Protein AF-A0AAP0G3F0-F1 (afdb_monomer_lite)

InterPro domains:
  IPR001005 SANT/Myb domain [PS50090] (189-257)
  IPR001005 SANT/Myb domain [PS50090] (259-312)
  IPR001005 SANT/Myb domain [SM00717] (70-141)
  IPR001005 SANT/Myb domain [SM00717] (143-190)
  IPR001005 SANT/Myb domain [SM00717] (263-314)
  IPR009057 Homedomain-like superfamily [SSF46689] (145-204)
  IPR009057 Homedomain-like superfamily [SSF46689] (237-319)

Radius of gyration: 31.08 Å; chains: 1; bounding box: 84×82×72 Å

Foldseek 3Di:
DDDDDDDDDDDDDDDDDDDDDDDDDDDPPDDDDDPDDPDDDDDDDDDDDDDDPDDPDDDDDDPLCVLADPPDDDDVVNVVLLVVQQVVLCVVLVVPPCSLVCLLVVVVPPSNVCSLVSSCVSPSNHDSVVSSVVSCCVPQADPPPDQDPVNLVVLVVCCVVPPLPLVVVCVVVVHDSVVSVVSPVVSLVVQADDDDDDLVLLVLLLQLQLVQLVVVLPDDPPDPPPDDPRPGPLCVSCVVSSHDHSVCSVCCCVVQVVDPCVVVVQDDPLVLLQLLVLCVVQVDQAPVRDPQCVSDPPHGSVVSVVVLVSQLVSDPPSVPDGPVRSSVVSCSSSPNVCNVSVVVVVVPPPDD

pLDDT: mean 71.94, std 21.46, range [23.55, 93.06]

Structure (mmCIF, N/CA/C/O backbone):
data_AF-A0AAP0G3F0-F1
#
_entry.id   AF-A0AAP0G3F0-F1
#
loop_
_atom_site.group_PDB
_atom_site.id
_atom_site.type_symbol
_atom_site.label_atom_id
_atom_site.label_alt_id
_atom_site.label_comp_id
_atom_site.label_asym_id
_atom_site.label_entity_id
_atom_site.label_seq_id
_atom_site.pdbx_PDB_ins_code
_atom_site.Cartn_x
_atom_site.Cartn_y
_atom_site.Cartn_z
_atom_site.occupancy
_atom_site.B_iso_or_equiv
_atom_site.auth_seq_id
_atom_site.auth_comp_id
_atom_site.auth_asym_id
_atom_site.auth_atom_id
_atom_site.pdbx_PDB_model_num
ATOM 1 N N . MET A 1 1 ? 48.620 54.144 -14.834 1.00 34.47 1 MET A N 1
ATOM 2 C CA . MET A 1 1 ? 47.847 54.933 -15.828 1.00 34.47 1 MET A CA 1
ATOM 3 C C . MET A 1 1 ? 47.428 53.960 -16.928 1.00 34.47 1 MET A C 1
ATOM 5 O O . MET A 1 1 ? 48.317 53.348 -17.479 1.00 34.47 1 MET A O 1
ATOM 9 N N . LYS A 1 2 ? 46.172 53.667 -17.269 1.00 33.38 2 LYS A N 1
ATOM 10 C CA . LYS A 1 2 ? 44.875 54.333 -17.107 1.00 33.38 2 LYS A CA 1
ATOM 11 C C . LYS A 1 2 ? 43.788 53.257 -16.940 1.00 33.38 2 LYS A C 1
ATOM 13 O O . LYS A 1 2 ? 43.841 52.214 -17.581 1.00 33.38 2 LYS A O 1
ATOM 18 N N . THR A 1 3 ? 42.818 53.550 -16.087 1.00 33.84 3 THR A N 1
ATOM 19 C CA . THR A 1 3 ? 41.522 52.878 -15.963 1.00 33.84 3 THR A CA 1
ATOM 20 C C . THR A 1 3 ? 40.660 53.167 -17.195 1.00 33.84 3 THR A C 1
ATOM 22 O O . THR A 1 3 ? 40.724 54.273 -17.732 1.00 33.84 3 THR A O 1
ATOM 25 N N . PHE A 1 4 ? 39.814 52.223 -17.620 1.00 31.30 4 PHE A N 1
ATOM 26 C CA . PHE A 1 4 ? 38.721 52.528 -18.548 1.00 31.30 4 PHE A CA 1
ATOM 27 C C . PHE A 1 4 ? 37.380 51.957 -18.079 1.00 31.30 4 PHE A C 1
ATOM 29 O O . PHE A 1 4 ? 37.102 50.764 -18.128 1.00 31.30 4 PHE A O 1
ATOM 36 N N . ASN A 1 5 ? 36.572 52.912 -17.621 1.00 30.16 5 ASN A N 1
ATOM 37 C CA . ASN A 1 5 ? 35.127 52.914 -17.441 1.00 30.16 5 ASN A CA 1
ATOM 38 C C . ASN A 1 5 ? 34.366 52.293 -18.624 1.00 30.16 5 ASN A C 1
ATOM 40 O O . ASN A 1 5 ? 34.570 52.703 -19.767 1.00 30.16 5 ASN A O 1
ATOM 44 N N . THR A 1 6 ? 33.366 51.456 -18.340 1.00 35.41 6 THR A N 1
ATOM 45 C CA . THR A 1 6 ? 32.269 51.164 -19.274 1.00 35.41 6 THR A CA 1
ATOM 46 C C . THR A 1 6 ? 30.993 51.886 -18.839 1.00 35.41 6 THR A C 1
ATOM 48 O O . THR A 1 6 ? 30.476 51.735 -17.734 1.00 35.41 6 THR A O 1
ATOM 51 N N . ARG A 1 7 ? 30.529 52.750 -19.745 1.00 32.62 7 ARG A N 1
ATOM 52 C CA . ARG A 1 7 ? 29.361 53.630 -19.650 1.00 32.62 7 ARG A CA 1
ATOM 53 C C . ARG A 1 7 ? 28.042 52.854 -19.723 1.00 32.62 7 ARG A C 1
ATOM 55 O O . ARG A 1 7 ? 27.824 52.072 -20.641 1.00 32.62 7 ARG A O 1
ATOM 62 N N . LYS A 1 8 ? 27.103 53.243 -18.855 1.00 32.62 8 LYS A N 1
ATOM 63 C CA . LYS A 1 8 ? 25.651 53.212 -19.103 1.00 32.62 8 LYS A CA 1
ATOM 64 C C . LYS A 1 8 ? 25.309 53.996 -20.378 1.00 32.62 8 LYS A C 1
ATOM 66 O O . LYS A 1 8 ? 25.734 55.144 -20.515 1.00 32.62 8 LYS A O 1
ATOM 71 N N . ARG A 1 9 ? 24.419 53.457 -21.216 1.00 27.92 9 ARG A N 1
ATOM 72 C CA . ARG A 1 9 ? 23.514 54.273 -22.037 1.00 27.92 9 ARG A CA 1
ATOM 73 C C . ARG A 1 9 ? 22.184 53.554 -22.262 1.00 27.92 9 ARG A C 1
ATOM 75 O O . ARG A 1 9 ? 22.125 52.453 -22.789 1.00 27.92 9 ARG A O 1
ATOM 82 N N . SER A 1 10 ? 21.139 54.217 -21.796 1.00 26.91 10 SER A N 1
ATOM 83 C CA . SER A 1 10 ? 19.719 53.980 -22.013 1.00 26.91 10 SER A CA 1
ATOM 84 C C . SER A 1 10 ? 19.243 54.742 -23.256 1.00 26.91 10 SER A C 1
ATOM 86 O O . SER A 1 10 ? 19.768 55.824 -23.512 1.00 26.91 10 SER A O 1
ATOM 88 N N . ARG A 1 11 ? 18.216 54.235 -23.962 1.00 26.11 11 ARG A N 1
ATOM 89 C CA . ARG A 1 11 ? 16.982 54.965 -24.363 1.00 26.11 11 ARG A CA 1
ATOM 90 C C . ARG A 1 11 ? 16.053 54.063 -25.200 1.00 26.11 11 ARG A C 1
ATOM 92 O O . ARG A 1 11 ? 16.509 53.435 -26.140 1.00 26.11 11 ARG A O 1
ATOM 99 N N . SER A 1 12 ? 14.832 53.826 -24.701 1.00 25.95 12 SER A N 1
ATOM 100 C CA . SER A 1 12 ? 13.514 54.311 -25.201 1.00 25.95 12 SER A CA 1
ATOM 101 C C . SER A 1 12 ? 12.921 53.440 -26.313 1.00 25.95 12 SER A C 1
ATOM 103 O O . SER A 1 12 ? 13.494 53.357 -27.385 1.00 25.95 12 SER A O 1
ATOM 105 N N . LYS A 1 13 ? 11.884 52.640 -26.026 1.00 30.27 13 LYS A N 1
ATOM 106 C CA . LYS A 1 13 ? 10.443 52.990 -25.942 1.00 30.27 13 LYS A CA 1
ATOM 107 C C . LYS A 1 13 ? 9.878 53.425 -27.294 1.00 30.27 13 LYS A C 1
ATOM 109 O O . LYS A 1 13 ? 10.067 54.574 -27.667 1.00 30.27 13 LYS A O 1
ATOM 114 N N . GLU A 1 14 ? 9.039 52.570 -27.875 1.00 25.25 14 GLU A N 1
ATOM 115 C CA . GLU A 1 14 ? 7.811 53.052 -28.496 1.00 25.25 14 GLU A CA 1
ATOM 116 C C . GLU A 1 14 ? 6.640 52.086 -28.288 1.00 25.25 14 GLU A C 1
ATOM 118 O O . GLU A 1 14 ? 6.714 50.879 -28.503 1.00 25.25 14 GLU A O 1
ATOM 123 N N . SER A 1 15 ? 5.591 52.681 -27.742 1.00 26.95 15 SER A N 1
ATOM 124 C CA . SER A 1 15 ? 4.300 52.155 -27.332 1.00 26.95 15 SER A CA 1
ATOM 125 C C . SER A 1 15 ? 3.397 51.921 -28.542 1.00 26.95 15 SER A C 1
ATOM 127 O O . SER A 1 15 ? 3.409 52.739 -29.454 1.00 26.95 15 SER A O 1
ATOM 129 N N . LYS A 1 16 ? 2.484 50.947 -28.470 1.00 27.80 16 LYS A N 1
ATOM 130 C CA . LYS A 1 16 ? 1.097 51.124 -28.935 1.00 27.80 16 LYS A CA 1
ATOM 131 C C . LYS A 1 16 ? 0.164 50.256 -28.090 1.00 27.80 16 LYS A C 1
ATOM 133 O O . LYS A 1 16 ? 0.401 49.072 -27.882 1.00 27.80 16 LYS A O 1
ATOM 138 N N . ASN A 1 17 ? -0.831 50.932 -27.535 1.00 24.47 17 ASN A N 1
ATOM 139 C CA . ASN A 1 17 ? -1.819 50.485 -26.564 1.00 24.47 17 ASN A CA 1
ATOM 140 C C . ASN A 1 17 ? -3.162 50.289 -27.293 1.00 24.47 17 ASN A C 1
ATOM 142 O O . ASN A 1 17 ? -3.433 51.057 -28.214 1.00 24.47 17 ASN A O 1
ATOM 146 N N . CYS A 1 18 ? -3.970 49.304 -26.889 1.00 23.55 18 CYS A N 1
ATOM 147 C CA . CYS A 1 18 ? -5.353 49.503 -26.417 1.00 23.55 18 CYS A CA 1
ATOM 148 C C . CYS A 1 18 ? -6.134 48.178 -26.311 1.00 23.55 18 CYS A C 1
ATOM 150 O O . CYS A 1 18 ? -6.425 47.514 -27.299 1.00 23.55 18 CYS A O 1
ATOM 152 N N . GLU A 1 19 ? -6.435 47.841 -25.056 1.00 24.20 19 GLU A N 1
ATOM 153 C CA . GLU A 1 19 ? -7.740 47.461 -24.490 1.00 24.20 19 GLU A CA 1
ATOM 154 C C . GLU A 1 19 ? -8.706 46.543 -25.261 1.00 24.20 19 GLU A C 1
ATOM 156 O O . GLU A 1 19 ? -9.330 46.940 -26.236 1.00 24.20 19 GLU A O 1
ATOM 161 N N . PHE A 1 20 ? -9.010 45.395 -24.641 1.00 24.28 20 PHE A N 1
ATOM 162 C CA . PHE A 1 20 ? -10.389 44.912 -24.500 1.00 24.28 20 PHE A CA 1
ATOM 163 C C . PHE A 1 20 ? -10.578 44.243 -23.125 1.00 24.28 20 PHE A C 1
ATOM 165 O O . PHE A 1 20 ? -9.927 43.253 -22.792 1.00 24.28 20 PHE A O 1
ATOM 172 N N . MET A 1 21 ? -11.485 44.800 -22.320 1.00 30.23 21 MET A N 1
ATOM 173 C CA . MET A 1 21 ? -12.034 44.189 -21.103 1.00 30.23 21 MET A CA 1
ATOM 174 C C . MET A 1 21 ? -12.933 42.994 -21.459 1.00 30.23 21 MET A C 1
ATOM 176 O O . MET A 1 21 ? -13.741 43.115 -22.380 1.00 30.23 21 MET A O 1
ATOM 180 N N . LYS A 1 22 ? -12.869 41.900 -20.679 1.00 26.52 22 LYS A N 1
ATOM 181 C CA . LYS A 1 22 ? -14.048 41.161 -20.163 1.00 26.52 22 LYS A CA 1
ATOM 182 C C . LYS A 1 22 ? -13.665 39.971 -19.266 1.00 26.52 22 LYS A C 1
ATOM 184 O O . LYS A 1 22 ? -13.025 39.014 -19.690 1.00 26.52 22 LYS A O 1
ATOM 189 N N . ASP A 1 23 ? -14.103 40.081 -18.015 1.00 29.75 23 ASP A N 1
ATOM 190 C CA . ASP A 1 23 ? -14.578 39.045 -17.091 1.00 29.75 23 ASP A CA 1
ATOM 191 C C . ASP A 1 23 ? -14.154 37.579 -17.292 1.00 29.75 23 ASP A C 1
ATOM 193 O O . ASP A 1 23 ? -14.672 36.863 -18.149 1.00 29.75 23 ASP A O 1
ATOM 197 N N . LYS A 1 24 ? -13.385 37.045 -16.332 1.00 32.28 24 LYS A N 1
ATOM 198 C CA . LYS A 1 24 ? -13.442 35.613 -15.989 1.00 32.28 24 LYS A CA 1
ATOM 199 C C . LYS A 1 24 ? -13.733 35.414 -14.505 1.00 32.28 24 LYS A C 1
ATOM 201 O O . LYS A 1 24 ? -12.851 35.410 -13.650 1.00 32.28 24 LYS A O 1
ATOM 206 N N . LYS A 1 25 ? -15.025 35.201 -14.237 1.00 32.00 25 LYS A N 1
ATOM 207 C CA . LYS A 1 25 ? -15.588 34.653 -12.999 1.00 32.00 25 LYS A CA 1
ATOM 208 C C . LYS A 1 25 ? -14.789 33.437 -12.517 1.00 32.00 25 LYS A C 1
ATOM 210 O O . LYS A 1 25 ? -14.607 32.450 -13.229 1.00 32.00 25 LYS A O 1
ATOM 215 N N . LYS A 1 26 ? -14.401 33.486 -11.246 1.00 32.41 26 LYS A N 1
ATOM 216 C CA . LYS A 1 26 ? -13.846 32.378 -10.463 1.00 32.41 26 LYS A CA 1
ATOM 217 C C . LYS A 1 26 ? -14.922 31.291 -10.304 1.00 32.41 26 LYS A C 1
ATOM 219 O O . LYS A 1 26 ? -15.767 31.382 -9.417 1.00 32.41 26 LYS A O 1
ATOM 224 N N . CYS A 1 27 ? -14.926 30.271 -11.164 1.00 27.45 27 CYS A N 1
ATOM 225 C CA . CYS A 1 27 ? -15.824 29.123 -11.009 1.00 27.45 27 CYS A CA 1
ATOM 226 C C . CYS A 1 27 ? -15.412 28.288 -9.788 1.00 27.45 27 CYS A C 1
ATOM 228 O O . CYS A 1 27 ? -14.495 27.469 -9.847 1.00 27.45 27 CYS A O 1
ATOM 230 N N . ARG A 1 28 ? -16.115 28.479 -8.668 1.00 31.64 28 ARG A N 1
ATOM 231 C CA . ARG A 1 28 ? -16.187 27.482 -7.596 1.00 31.64 28 ARG A CA 1
ATOM 232 C C . ARG A 1 28 ? -16.900 26.255 -8.170 1.00 31.64 28 ARG A C 1
ATOM 234 O O . ARG A 1 28 ? -18.101 26.315 -8.407 1.00 31.64 28 ARG A O 1
ATOM 241 N N . ARG A 1 29 ? -16.182 25.151 -8.401 1.00 33.25 29 ARG A N 1
ATOM 242 C CA . ARG A 1 29 ? -16.804 23.850 -8.696 1.00 33.25 29 ARG A CA 1
ATOM 243 C C . ARG A 1 29 ? -17.585 23.411 -7.455 1.00 33.25 29 ARG A C 1
ATOM 245 O O . ARG A 1 29 ? -17.006 22.893 -6.506 1.00 33.25 29 ARG A O 1
ATOM 252 N N . LYS A 1 30 ? -18.885 23.699 -7.436 1.00 32.28 30 LYS A N 1
ATOM 253 C CA . LYS A 1 30 ? -19.835 23.183 -6.453 1.00 32.28 30 LYS A CA 1
ATOM 254 C C . LYS A 1 30 ? -20.316 21.843 -7.007 1.00 32.28 30 LYS A C 1
ATOM 256 O O . LYS A 1 30 ? -20.959 21.818 -8.048 1.00 32.28 30 LYS A O 1
ATOM 261 N N . VAL A 1 31 ? -19.923 20.743 -6.374 1.00 34.16 31 VAL A N 1
ATOM 262 C CA . VAL A 1 31 ? -20.421 19.408 -6.727 1.00 34.16 31 VAL A CA 1
ATOM 263 C C . VAL A 1 31 ? -21.859 19.328 -6.215 1.00 34.16 31 VAL A C 1
ATOM 265 O O . VAL A 1 31 ? -22.079 19.441 -5.010 1.00 34.16 31 VAL A O 1
ATOM 268 N N . SER A 1 32 ? -22.836 19.212 -7.114 1.00 30.89 32 SER A N 1
ATOM 269 C CA . SER A 1 32 ? -24.210 18.850 -6.766 1.00 30.89 32 SER A CA 1
ATOM 270 C C . SER A 1 32 ? -24.324 17.330 -6.809 1.00 30.89 32 SER A C 1
ATOM 272 O O . SER A 1 32 ? -24.042 16.725 -7.840 1.00 30.89 32 SER A O 1
ATOM 274 N N . PHE A 1 33 ? -24.723 16.717 -5.699 1.00 32.59 33 PHE A N 1
ATOM 275 C CA . PHE A 1 33 ? -25.128 15.316 -5.684 1.00 32.59 33 PHE A CA 1
ATOM 276 C C . PHE A 1 33 ? -26.575 15.230 -6.178 1.00 32.59 33 PHE A C 1
ATOM 278 O O . PHE A 1 33 ? -27.460 15.850 -5.583 1.00 32.59 33 PHE A O 1
ATOM 285 N N . SER A 1 34 ? -26.804 14.499 -7.268 1.00 36.34 34 SER A N 1
ATOM 286 C CA . SER A 1 34 ? -28.147 14.083 -7.681 1.00 36.34 34 SER A CA 1
ATOM 287 C C . SER A 1 34 ? -28.740 13.145 -6.622 1.00 36.34 34 SER A C 1
ATOM 289 O O . SER A 1 34 ? -28.020 12.352 -6.018 1.00 36.34 34 SER A O 1
ATOM 291 N N . LYS A 1 35 ? -30.045 13.277 -6.361 1.00 39.69 35 LYS A N 1
ATOM 292 C CA . LYS A 1 35 ? -30.794 12.546 -5.320 1.00 39.69 35 LYS A CA 1
ATOM 293 C C . LYS A 1 35 ? -31.220 11.125 -5.718 1.00 39.69 35 LYS A C 1
ATOM 295 O O . LYS A 1 35 ? -31.918 10.482 -4.943 1.00 39.69 35 LYS A O 1
ATOM 300 N N . GLU A 1 36 ? -30.791 10.629 -6.871 1.00 34.69 36 GLU A N 1
ATOM 301 C CA . GLU A 1 36 ? -31.106 9.279 -7.339 1.00 34.69 36 GLU A CA 1
ATOM 302 C C . GLU A 1 36 ? -29.860 8.401 -7.238 1.00 34.69 36 GLU A C 1
ATOM 304 O O . GLU A 1 36 ? -28.850 8.626 -7.904 1.00 34.69 36 GLU A O 1
ATOM 309 N N . VAL A 1 37 ? -29.924 7.441 -6.317 1.00 37.56 37 VAL A N 1
ATOM 310 C CA . VAL A 1 37 ? -28.947 6.367 -6.171 1.00 37.56 37 VAL A CA 1
ATOM 311 C C . VAL A 1 37 ? -29.420 5.237 -7.074 1.00 37.56 37 VAL A C 1
ATOM 313 O O . VAL A 1 37 ? -30.380 4.551 -6.742 1.00 37.56 37 VAL A O 1
ATOM 316 N N . GLU A 1 38 ? -28.759 5.046 -8.213 1.00 31.83 38 GLU A N 1
ATOM 317 C CA . GLU A 1 38 ? -28.829 3.767 -8.916 1.00 31.83 38 GLU A CA 1
ATOM 318 C C . GLU A 1 38 ? -28.130 2.718 -8.041 1.00 31.83 38 GLU A C 1
ATOM 320 O O . GLU A 1 38 ? -26.918 2.765 -7.802 1.00 31.83 38 GLU A O 1
ATOM 325 N N . GLU A 1 39 ? -28.927 1.811 -7.479 1.00 28.73 39 GLU A N 1
ATOM 326 C CA . GLU A 1 39 ? -28.454 0.662 -6.719 1.00 28.73 39 GLU A CA 1
ATOM 327 C C . GLU A 1 39 ? -27.783 -0.333 -7.670 1.00 28.73 39 GLU A C 1
ATOM 329 O O . GLU A 1 39 ? -28.441 -1.077 -8.393 1.00 28.73 39 GLU A O 1
ATOM 334 N N . PHE A 1 40 ? -26.452 -0.368 -7.660 1.00 25.83 40 PHE A N 1
ATOM 335 C CA . PHE A 1 40 ? -25.707 -1.465 -8.270 1.00 25.83 40 PHE A CA 1
ATOM 336 C C . PHE A 1 40 ? -25.720 -2.672 -7.316 1.00 25.83 40 PHE A C 1
ATOM 338 O O . PHE A 1 40 ? -25.226 -2.547 -6.188 1.00 25.83 40 PHE A O 1
ATOM 345 N N . PRO A 1 41 ? -26.245 -3.844 -7.723 1.00 28.22 41 PRO A N 1
ATOM 346 C CA . PRO A 1 41 ? -26.208 -5.038 -6.889 1.00 28.22 41 PRO A CA 1
ATOM 347 C C . PRO A 1 41 ? -24.758 -5.506 -6.710 1.00 28.22 41 PRO A C 1
ATOM 349 O O . PRO A 1 41 ? -24.045 -5.789 -7.673 1.00 28.22 41 PRO A O 1
ATOM 352 N N . LEU A 1 42 ? -24.309 -5.573 -5.454 1.00 30.64 42 LEU A N 1
ATOM 353 C CA . LEU A 1 42 ? -22.999 -6.104 -5.085 1.00 30.64 42 LEU A CA 1
ATOM 354 C C . LEU A 1 42 ? -23.012 -7.628 -5.234 1.00 30.64 42 LEU A C 1
ATOM 356 O O . LEU A 1 42 ? -23.636 -8.338 -4.448 1.00 30.64 42 LEU A O 1
ATOM 360 N N . THR A 1 43 ? -22.283 -8.125 -6.230 1.00 28.47 43 THR A N 1
ATOM 361 C CA . THR A 1 43 ? -21.899 -9.533 -6.345 1.00 28.47 43 THR A CA 1
ATOM 362 C C . THR A 1 43 ? -21.189 -9.989 -5.070 1.00 28.47 43 THR A C 1
ATOM 364 O O . THR A 1 43 ? -20.260 -9.333 -4.593 1.00 28.47 43 THR A O 1
ATOM 367 N N . GLN A 1 44 ? -21.648 -11.116 -4.525 1.00 33.97 44 GLN A N 1
ATOM 368 C CA . GLN A 1 44 ? -21.169 -11.764 -3.306 1.00 33.97 44 GLN A CA 1
ATOM 369 C C . GLN A 1 44 ? -19.638 -11.952 -3.317 1.00 33.97 44 GLN A C 1
ATOM 371 O O . GLN A 1 44 ? -19.124 -12.881 -3.929 1.00 33.97 44 GLN A O 1
ATOM 376 N N . SER A 1 45 ? -18.897 -11.104 -2.596 1.00 27.59 45 SER A N 1
ATOM 377 C CA . SER A 1 45 ? -17.508 -11.389 -2.215 1.00 27.59 45 SER A CA 1
ATOM 378 C C . SER A 1 45 ? -17.468 -11.740 -0.731 1.00 27.59 45 SER A C 1
ATOM 380 O O . SER A 1 45 ? -17.615 -10.879 0.142 1.00 27.59 45 SER A O 1
ATOM 382 N N . SER A 1 46 ? -17.295 -13.025 -0.447 1.00 30.42 46 SER A N 1
ATOM 383 C CA . SER A 1 46 ? -17.206 -13.602 0.890 1.00 30.42 46 SER A CA 1
ATOM 384 C C . SER A 1 46 ? -15.983 -13.082 1.657 1.00 30.42 46 SER A C 1
ATOM 386 O O . SER A 1 46 ? -14.890 -13.639 1.563 1.00 30.42 46 SER A O 1
ATOM 388 N N . HIS A 1 47 ? -16.169 -12.038 2.463 1.00 29.59 47 HIS A N 1
ATOM 389 C CA . HIS A 1 47 ? -15.200 -11.611 3.471 1.00 29.59 47 HIS A CA 1
ATOM 390 C C . HIS A 1 47 ? -15.453 -12.369 4.780 1.00 29.59 47 HIS A C 1
ATOM 392 O O . HIS A 1 47 ? -16.334 -12.014 5.560 1.00 29.59 47 HIS A O 1
ATOM 398 N N . LYS A 1 48 ? -14.673 -13.426 5.032 1.00 33.09 48 LYS A N 1
ATOM 399 C CA . LYS A 1 48 ? -14.591 -14.076 6.348 1.00 33.09 48 LYS A CA 1
ATOM 400 C C . LYS A 1 48 ? -13.428 -13.473 7.136 1.00 33.09 48 LYS A C 1
ATOM 402 O O . LYS A 1 48 ? -12.297 -13.914 6.969 1.00 33.09 48 LYS A O 1
ATOM 407 N N . ASP A 1 49 ? -13.720 -12.527 8.029 1.00 29.84 49 ASP A N 1
ATOM 408 C CA . ASP A 1 49 ? -12.768 -12.061 9.043 1.00 29.84 49 ASP A CA 1
ATOM 409 C C . ASP A 1 49 ? -13.135 -12.563 10.451 1.00 29.84 49 ASP A C 1
ATOM 411 O O . ASP A 1 49 ? -14.145 -12.206 11.051 1.00 29.84 49 ASP A O 1
ATOM 415 N N . PHE A 1 50 ? -12.253 -13.431 10.943 1.00 26.42 50 PHE A N 1
ATOM 416 C CA . PHE A 1 50 ? -11.756 -13.605 12.311 1.00 26.42 50 PHE A CA 1
ATOM 417 C C . PHE A 1 50 ? -12.636 -13.186 13.514 1.00 26.42 50 PHE A C 1
ATOM 419 O O . PHE A 1 50 ? -12.445 -12.146 14.145 1.00 26.42 50 PHE A O 1
ATOM 426 N N . SER A 1 51 ? -13.426 -14.141 14.010 1.00 31.47 51 SER A N 1
ATOM 427 C CA . SER A 1 51 ? -13.472 -14.413 15.452 1.00 31.47 51 SER A CA 1
ATOM 428 C C . SER A 1 51 ? -13.541 -15.923 15.684 1.00 31.47 51 SER A C 1
ATOM 430 O O . SER A 1 51 ? -14.607 -16.519 15.561 1.00 31.47 51 SER A O 1
ATOM 432 N N . SER A 1 52 ? -12.417 -16.557 16.017 1.00 29.64 52 SER A N 1
ATOM 433 C CA . SER A 1 52 ? -12.427 -17.926 16.541 1.00 29.64 52 SER A CA 1
ATOM 434 C C . SER A 1 52 ? -11.950 -17.917 17.986 1.00 29.64 52 SER A C 1
ATOM 436 O O . SER A 1 52 ? -10.775 -18.084 18.302 1.00 29.64 52 SER A O 1
ATOM 438 N N . VAL A 1 53 ? -12.920 -17.702 18.873 1.00 32.31 53 VAL A N 1
ATOM 439 C CA . VAL A 1 53 ? -13.052 -18.574 20.038 1.00 32.31 53 VAL A CA 1
ATOM 440 C C . VAL A 1 53 ? -13.451 -19.938 19.478 1.00 32.31 53 VAL A C 1
ATOM 442 O O . VAL A 1 53 ? -14.425 -20.035 18.734 1.00 32.31 53 VAL A O 1
ATOM 445 N N . LYS A 1 54 ? -12.665 -20.965 19.806 1.00 32.66 54 LYS A N 1
ATOM 446 C CA . LYS A 1 54 ? -12.859 -22.351 19.374 1.00 32.66 54 LYS A CA 1
ATOM 447 C C . LYS A 1 54 ? -14.310 -22.801 19.606 1.00 32.66 54 LYS A C 1
ATOM 449 O O . LYS A 1 54 ? -14.745 -22.960 20.743 1.00 32.66 54 LYS A O 1
ATOM 454 N N . SER A 1 55 ? -15.044 -23.044 18.526 1.00 28.12 55 SER A N 1
ATOM 455 C CA . SER A 1 55 ? -16.222 -23.912 18.521 1.00 28.12 55 SER A CA 1
ATOM 456 C C . SER A 1 55 ? -16.341 -24.563 17.152 1.00 28.12 55 SER A C 1
ATOM 458 O O . SER A 1 55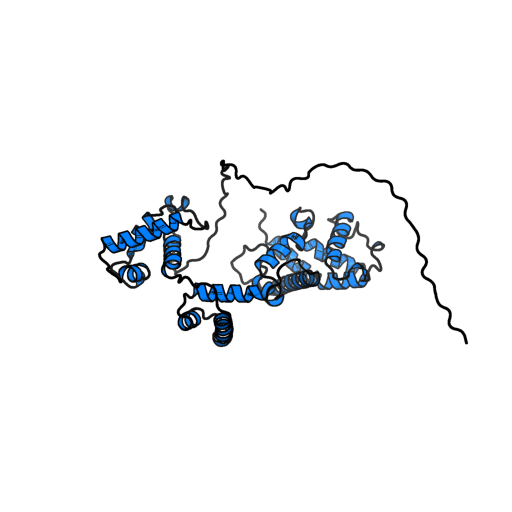 ? -16.448 -23.887 16.133 1.00 28.12 55 SER A O 1
ATOM 460 N N . ALA A 1 56 ? -16.246 -25.888 17.152 1.00 31.19 56 ALA A N 1
ATOM 461 C CA . ALA A 1 56 ? -16.114 -26.747 15.984 1.00 31.19 56 ALA A CA 1
ATOM 462 C C . ALA A 1 56 ? -17.471 -27.084 15.342 1.00 31.19 56 ALA A C 1
ATOM 464 O O . ALA A 1 56 ? -17.773 -28.254 15.158 1.00 31.19 56 ALA A O 1
ATOM 465 N N . HIS A 1 57 ? -18.306 -26.083 15.048 1.00 28.20 57 HIS A N 1
ATOM 466 C CA . HIS A 1 57 ? -19.554 -26.269 14.296 1.00 28.20 57 HIS A CA 1
ATOM 467 C C . HIS A 1 57 ? -19.755 -25.089 13.327 1.00 28.20 57 HIS A C 1
ATOM 469 O O . HIS A 1 57 ? -19.692 -23.937 13.772 1.00 28.20 57 HIS A O 1
ATOM 475 N N . PRO A 1 58 ? -19.989 -25.327 12.020 1.00 32.38 58 PRO A N 1
ATOM 476 C CA . PRO A 1 58 ? -20.346 -24.270 11.077 1.00 32.38 58 PRO A CA 1
ATOM 477 C C . PRO A 1 58 ? -21.666 -23.629 11.521 1.00 32.38 58 PRO A C 1
ATOM 479 O O . PRO A 1 58 ? -22.688 -24.309 11.600 1.00 32.38 58 PRO A O 1
ATOM 482 N N . ARG A 1 59 ? -21.659 -22.332 11.851 1.00 38.16 59 ARG A N 1
ATOM 483 C CA . ARG A 1 59 ? -22.904 -21.601 12.117 1.00 38.16 59 ARG A CA 1
ATOM 484 C C . ARG A 1 59 ? -23.662 -21.461 10.802 1.00 38.16 59 ARG A C 1
ATOM 486 O O . ARG A 1 59 ? -23.143 -20.874 9.858 1.00 38.16 59 ARG A O 1
ATOM 493 N N . GLN A 1 60 ? -24.862 -22.024 10.754 1.00 36.72 60 GLN A N 1
ATOM 494 C CA . GLN A 1 60 ? -25.833 -21.758 9.701 1.00 36.72 60 GLN A CA 1
ATOM 495 C C . GLN A 1 60 ? -26.199 -20.269 9.778 1.00 36.72 60 GLN A C 1
ATOM 497 O O . GLN A 1 60 ? -26.639 -19.803 10.829 1.00 36.72 60 GLN A O 1
ATOM 502 N N . HIS A 1 61 ? -25.944 -19.521 8.704 1.00 38.66 61 HIS A N 1
ATOM 503 C CA . HIS A 1 61 ? -26.404 -18.141 8.568 1.00 38.66 61 HIS A CA 1
ATOM 504 C C . HIS A 1 61 ? -27.934 -18.147 8.500 1.00 38.66 61 HIS A C 1
ATOM 506 O O . HIS A 1 61 ? -28.512 -18.876 7.694 1.00 38.66 61 HIS A O 1
ATOM 512 N N . THR A 1 62 ? -28.595 -17.380 9.365 1.00 41.19 62 THR A N 1
ATOM 513 C CA . THR A 1 62 ? -30.045 -17.185 9.278 1.00 41.19 62 THR A CA 1
ATOM 514 C C . THR A 1 62 ? -30.361 -16.133 8.203 1.00 41.19 62 THR A C 1
ATOM 516 O O . THR A 1 62 ? -29.569 -15.208 8.011 1.00 41.19 62 THR A O 1
ATOM 519 N N . PRO A 1 63 ? -31.524 -16.206 7.524 1.00 50.09 63 PRO A N 1
ATOM 520 C CA . PRO A 1 63 ? -31.920 -15.254 6.471 1.00 50.09 63 PRO A CA 1
ATOM 521 C C . PRO A 1 63 ? -31.964 -13.780 6.920 1.00 50.09 63 PRO A C 1
ATOM 523 O O . PRO A 1 63 ? -31.942 -12.864 6.103 1.00 50.09 63 PRO A O 1
ATOM 526 N N . GLU A 1 64 ? -32.032 -13.528 8.228 1.00 50.25 64 GLU A N 1
ATOM 527 C CA . GLU A 1 64 ? -32.040 -12.181 8.808 1.00 50.25 64 GLU A CA 1
ATOM 528 C C . GLU A 1 64 ? -30.658 -11.507 8.778 1.00 50.25 64 GLU A C 1
ATOM 530 O O . GLU A 1 64 ? -30.573 -10.278 8.740 1.00 50.25 64 GLU A O 1
ATOM 535 N N . GLU A 1 65 ? -29.567 -12.283 8.741 1.00 51.84 65 GLU A N 1
ATOM 536 C CA . GLU A 1 65 ? -28.203 -11.741 8.726 1.00 51.84 65 GLU A CA 1
ATOM 537 C C . GLU A 1 65 ? -27.814 -11.126 7.370 1.00 51.84 65 GLU A C 1
ATOM 539 O O . GLU A 1 65 ? -26.920 -10.279 7.315 1.00 51.84 65 GLU A O 1
ATOM 544 N N . GLU A 1 66 ? -28.521 -11.475 6.289 1.00 53.88 66 GLU A N 1
ATOM 545 C CA . GLU A 1 66 ? -28.279 -10.958 4.933 1.00 53.88 66 GLU A CA 1
ATOM 546 C C . GLU A 1 66 ? -28.693 -9.485 4.760 1.00 53.88 66 GLU A C 1
ATOM 548 O O . GLU A 1 66 ? -28.191 -8.801 3.870 1.00 53.88 66 GLU A O 1
ATOM 553 N N . LYS A 1 67 ? -29.544 -8.948 5.648 1.00 64.75 67 LYS A N 1
ATOM 554 C CA . LYS A 1 67 ? -29.938 -7.522 5.652 1.00 64.75 67 LYS A CA 1
ATOM 555 C C . LYS A 1 67 ? -29.028 -6.632 6.505 1.00 64.75 67 LYS A C 1
ATOM 557 O O . LYS A 1 67 ? -29.266 -5.426 6.606 1.00 64.75 67 LYS A O 1
ATOM 562 N N . LEU A 1 68 ? -28.000 -7.193 7.143 1.00 71.56 68 LEU A N 1
ATOM 563 C CA . LEU A 1 68 ? -27.127 -6.439 8.039 1.00 71.56 68 LEU A CA 1
ATOM 564 C C . LEU A 1 68 ? -26.086 -5.630 7.259 1.00 71.56 68 LEU A C 1
ATOM 566 O O . LEU A 1 68 ? -25.369 -6.132 6.396 1.00 71.56 68 LEU A O 1
ATOM 570 N N . ILE A 1 69 ? -25.950 -4.355 7.617 1.00 76.94 69 ILE A N 1
ATOM 571 C CA . ILE A 1 69 ? -24.982 -3.445 7.010 1.00 76.94 69 ILE A CA 1
ATOM 572 C C . ILE A 1 69 ? -23.635 -3.583 7.724 1.00 76.94 69 ILE A C 1
ATOM 574 O O . ILE A 1 69 ? -23.398 -3.002 8.791 1.00 76.94 69 ILE A O 1
ATOM 578 N N . TRP A 1 70 ? -22.714 -4.292 7.078 1.00 71.69 70 TRP A N 1
ATOM 579 C CA . TRP A 1 70 ? -21.324 -4.415 7.508 1.00 71.69 70 TRP A CA 1
ATOM 580 C C . TRP A 1 70 ? -20.453 -3.283 6.939 1.00 71.69 70 TRP A C 1
ATOM 582 O O . TRP A 1 70 ? -20.703 -2.752 5.859 1.00 71.69 70 TRP A O 1
ATOM 592 N N . GLY A 1 71 ? -19.422 -2.869 7.682 1.00 68.75 71 GLY A N 1
ATOM 593 C CA . GLY A 1 71 ? -18.352 -1.990 7.180 1.00 68.75 71 GLY A CA 1
ATOM 594 C C . GLY A 1 71 ? -18.695 -0.510 6.929 1.00 68.75 71 GLY A C 1
ATOM 595 O O . GLY A 1 71 ? -17.776 0.298 6.789 1.00 68.75 71 GLY A O 1
ATOM 596 N N . LYS A 1 72 ? -19.972 -0.099 6.919 1.00 81.06 72 LYS A N 1
ATOM 597 C CA . LYS A 1 72 ? -20.348 1.327 6.810 1.00 81.06 72 LYS A CA 1
ATOM 598 C C . LYS A 1 72 ? -20.120 2.072 8.131 1.00 81.06 72 LYS A C 1
ATOM 600 O O . LYS A 1 72 ? -20.362 1.522 9.206 1.00 81.06 72 LYS A O 1
ATOM 605 N N . ARG A 1 73 ? -19.699 3.343 8.060 1.00 82.62 73 ARG A N 1
ATOM 606 C CA . ARG A 1 73 ? -19.525 4.212 9.244 1.00 82.62 73 ARG A CA 1
ATOM 607 C C . ARG A 1 73 ? -20.866 4.465 9.940 1.00 82.62 73 ARG A C 1
ATOM 609 O O . ARG A 1 73 ? -21.891 4.472 9.268 1.00 82.62 73 ARG A O 1
ATOM 616 N N . TYR A 1 74 ? -20.828 4.660 11.258 1.00 86.50 74 TYR A N 1
ATOM 617 C CA . TYR A 1 74 ? -21.998 5.063 12.041 1.00 86.50 74 TYR A CA 1
ATOM 618 C C . TYR A 1 74 ? -22.314 6.542 11.807 1.00 86.50 74 TYR A C 1
ATOM 620 O O . TYR A 1 74 ? -21.384 7.359 11.761 1.00 86.50 74 TYR A O 1
ATOM 628 N N . THR A 1 75 ? -23.592 6.872 11.645 1.00 89.50 75 THR A N 1
ATOM 629 C CA . THR A 1 75 ? -24.063 8.260 11.543 1.00 89.50 75 THR A CA 1
ATOM 630 C C . THR A 1 75 ? -24.277 8.862 12.942 1.00 89.50 75 THR A C 1
ATOM 632 O O . THR A 1 75 ? -24.423 8.113 13.913 1.00 89.50 75 THR A O 1
ATOM 635 N N . PRO A 1 76 ? -24.253 10.199 13.106 1.00 89.31 76 PRO A N 1
ATOM 636 C CA . PRO A 1 76 ? -24.511 10.813 14.410 1.00 89.31 76 PRO A CA 1
ATOM 637 C C . PRO A 1 76 ? -25.921 10.509 14.943 1.00 89.31 76 PRO A C 1
ATOM 639 O O . PRO A 1 76 ? -26.103 10.445 16.154 1.00 89.31 76 PRO A O 1
ATOM 642 N N . GLU A 1 77 ? -26.895 10.264 14.066 1.00 90.31 77 GLU A N 1
ATOM 643 C CA . GLU A 1 77 ? -28.244 9.830 14.441 1.00 90.31 77 GLU A CA 1
ATOM 644 C C . GLU A 1 77 ? -28.228 8.404 15.010 1.00 90.31 77 GLU A C 1
ATOM 646 O O . GLU A 1 77 ? -28.826 8.152 16.053 1.00 90.31 77 GLU A O 1
ATOM 651 N N . GLU A 1 78 ? -27.490 7.479 14.378 1.00 89.44 78 GLU A N 1
ATOM 652 C CA . GLU A 1 78 ? -27.295 6.122 14.908 1.00 89.44 78 GLU A CA 1
ATOM 653 C C . GLU A 1 78 ? -26.594 6.150 16.277 1.00 89.44 78 GLU A C 1
ATOM 655 O O . GLU A 1 78 ? -26.945 5.376 17.167 1.00 89.44 78 GLU A O 1
ATOM 660 N N . ASP A 1 79 ? -25.627 7.051 16.476 1.00 90.25 79 ASP A N 1
ATOM 661 C CA . ASP A 1 79 ? -24.972 7.227 17.776 1.00 90.25 79 ASP A CA 1
ATOM 662 C C . ASP A 1 79 ? -25.961 7.684 18.857 1.00 90.25 79 ASP A C 1
ATOM 664 O O . ASP A 1 79 ? -25.865 7.231 19.999 1.00 90.25 79 ASP A O 1
ATOM 668 N N . GLU A 1 80 ? -26.907 8.559 18.513 1.00 90.94 80 GLU A N 1
ATOM 669 C CA . GLU A 1 80 ? -27.920 9.038 19.454 1.00 90.94 80 GLU A CA 1
ATOM 670 C C . GLU A 1 80 ? -28.935 7.952 19.812 1.00 90.94 80 GLU A C 1
ATOM 672 O O . GLU A 1 80 ? -29.282 7.791 20.981 1.00 90.94 80 GLU A O 1
ATOM 677 N N . LEU A 1 81 ? -29.318 7.119 18.841 1.00 91.69 81 LEU A N 1
ATOM 678 C CA . LEU A 1 81 ? -30.132 5.930 19.098 1.00 91.69 81 LEU A CA 1
ATOM 679 C C . LEU A 1 81 ? -29.435 4.964 20.066 1.00 91.69 81 LEU A C 1
ATOM 681 O O . LEU A 1 81 ? -30.077 4.448 20.979 1.00 91.69 81 LEU A O 1
ATOM 685 N N . ILE A 1 82 ? -28.120 4.759 19.922 1.00 91.06 82 ILE A N 1
ATOM 686 C CA . ILE A 1 82 ? -27.338 3.928 20.853 1.00 91.06 82 ILE A CA 1
ATOM 687 C C . ILE A 1 82 ? -27.316 4.549 22.251 1.00 91.06 82 ILE A C 1
ATOM 689 O O . ILE A 1 82 ? -27.473 3.824 23.234 1.00 91.06 82 ILE A O 1
ATOM 693 N N . ARG A 1 83 ? -27.115 5.871 22.362 1.00 90.94 83 ARG A N 1
ATOM 694 C CA . ARG A 1 83 ? -27.131 6.552 23.666 1.00 90.94 83 ARG A CA 1
ATOM 695 C C . ARG A 1 83 ? -28.476 6.389 24.352 1.00 90.94 83 ARG A C 1
ATOM 697 O O . ARG A 1 83 ? -28.509 5.938 25.494 1.00 90.94 83 ARG A O 1
ATOM 704 N N . LYS A 1 84 ? -29.557 6.691 23.634 1.00 93.06 84 LYS A N 1
ATOM 705 C CA . LYS A 1 84 ? -30.920 6.581 24.144 1.00 93.06 84 LYS A CA 1
ATOM 706 C C . LYS A 1 84 ? -31.236 5.154 24.591 1.00 93.06 84 LYS A C 1
ATOM 708 O O . LYS A 1 84 ? -31.608 4.956 25.738 1.00 93.06 84 LYS A O 1
ATOM 713 N N . ALA A 1 85 ? -30.965 4.152 23.753 1.00 92.19 85 ALA A N 1
ATOM 714 C CA . ALA A 1 85 ? -31.240 2.752 24.082 1.00 92.19 85 ALA A CA 1
ATOM 715 C C . ALA A 1 85 ? -30.500 2.257 25.341 1.00 92.19 85 ALA A C 1
ATOM 717 O O . ALA A 1 85 ? -31.010 1.407 26.070 1.00 92.19 85 ALA A O 1
ATOM 718 N N . ILE A 1 86 ? -29.294 2.773 25.610 1.00 90.69 86 ILE A N 1
ATOM 719 C CA . ILE A 1 86 ? -28.545 2.445 26.831 1.00 90.69 86 ILE A CA 1
ATOM 720 C C . ILE A 1 86 ? -29.152 3.132 28.055 1.00 90.69 86 ILE A C 1
ATOM 722 O O . ILE A 1 86 ? -29.282 2.481 29.090 1.00 90.69 86 ILE A O 1
ATOM 726 N N . MET A 1 87 ? -29.537 4.405 27.946 1.00 89.00 87 MET A N 1
ATOM 727 C CA . MET A 1 87 ? -30.185 5.137 29.041 1.00 89.00 87 MET A CA 1
ATOM 728 C C . MET A 1 87 ? -31.545 4.526 29.391 1.00 89.00 87 MET A C 1
ATOM 730 O O . MET A 1 87 ? -31.765 4.186 30.551 1.00 89.00 87 MET A O 1
ATOM 734 N N . ASP A 1 88 ? -32.377 4.243 28.385 1.00 91.69 88 ASP A N 1
ATOM 735 C CA . ASP A 1 88 ? -33.676 3.582 28.552 1.00 91.69 88 ASP A CA 1
ATOM 736 C C . ASP A 1 88 ? -33.518 2.222 29.264 1.00 91.69 88 ASP A C 1
ATOM 738 O O . ASP A 1 88 ? -34.291 1.867 30.155 1.00 91.69 88 ASP A O 1
ATOM 742 N N . TYR A 1 89 ? -32.471 1.455 28.927 1.00 89.25 89 TYR A N 1
ATOM 743 C CA . TYR A 1 89 ? -32.181 0.186 29.598 1.00 89.25 89 TYR A CA 1
ATOM 744 C C . TYR A 1 89 ? -31.745 0.374 31.060 1.00 89.25 89 TYR A C 1
ATOM 746 O O . TYR A 1 89 ? -32.109 -0.434 31.918 1.00 89.25 89 TYR A O 1
ATOM 754 N N . ILE A 1 90 ? -30.957 1.410 31.360 1.00 89.31 90 ILE A N 1
ATOM 755 C CA . ILE A 1 90 ? -30.505 1.713 32.726 1.00 89.31 90 ILE A CA 1
ATOM 756 C C . ILE A 1 90 ? -31.689 2.107 33.608 1.00 89.31 90 ILE A C 1
ATOM 758 O O . ILE A 1 90 ? -31.782 1.616 34.735 1.00 89.31 90 ILE A O 1
ATOM 762 N N . GLU A 1 91 ? -32.597 2.929 33.080 1.00 89.56 91 GLU A N 1
ATOM 763 C CA . GLU A 1 91 ? -33.818 3.358 33.762 1.00 89.56 91 GLU A CA 1
ATOM 764 C C . GLU A 1 91 ? -34.758 2.175 34.012 1.00 89.56 91 GLU A C 1
ATOM 766 O O . GLU A 1 91 ? -35.147 1.929 35.155 1.00 89.56 91 GLU A O 1
ATOM 771 N N . ALA A 1 92 ? -35.035 1.366 32.984 1.00 88.44 92 ALA A N 1
ATOM 772 C CA . ALA A 1 92 ? -35.918 0.204 33.097 1.00 88.44 92 ALA A CA 1
ATOM 773 C C . ALA A 1 92 ? -35.417 -0.847 34.107 1.00 88.44 92 ALA A C 1
ATOM 775 O O . ALA A 1 92 ? -36.218 -1.517 34.755 1.00 88.44 92 ALA A O 1
ATOM 776 N N . ASN A 1 93 ? -34.096 -0.994 34.256 1.00 85.94 93 ASN A N 1
ATOM 777 C CA . ASN A 1 93 ? -33.486 -1.952 35.185 1.00 85.94 93 ASN A CA 1
ATOM 778 C C . ASN A 1 93 ? -33.042 -1.324 36.518 1.00 85.94 93 ASN A C 1
ATOM 780 O O . ASN A 1 93 ? -32.442 -2.027 37.333 1.00 85.94 93 ASN A O 1
ATOM 784 N N . GLN A 1 94 ? -33.303 -0.027 36.736 1.00 85.00 94 GLN A N 1
ATOM 785 C CA . GLN A 1 94 ? -32.960 0.720 37.955 1.00 85.00 94 GLN A CA 1
ATOM 786 C C . GLN A 1 94 ? -31.500 0.512 38.400 1.00 85.00 94 GLN A C 1
ATOM 788 O O . GLN A 1 94 ? -31.202 0.293 39.573 1.00 85.00 94 GLN A O 1
ATOM 793 N N . LEU A 1 95 ? -30.563 0.546 37.447 1.00 81.31 95 LEU A N 1
ATOM 794 C CA . LEU A 1 95 ? -29.156 0.210 37.708 1.00 81.31 95 LEU A CA 1
ATOM 795 C C . LEU A 1 95 ? -28.367 1.338 38.409 1.00 81.31 95 LEU A C 1
ATOM 797 O O . LEU A 1 95 ? -27.209 1.130 38.783 1.00 81.31 95 LEU A O 1
ATOM 801 N N . GLY A 1 96 ? -28.983 2.510 38.600 1.00 83.25 96 GLY A N 1
ATOM 802 C CA . GLY A 1 96 ? -28.392 3.677 39.263 1.00 83.25 96 GLY A CA 1
ATOM 803 C C . GLY A 1 96 ? -27.154 4.232 38.550 1.00 83.25 96 GLY A C 1
ATOM 804 O O . GLY A 1 96 ? -26.890 3.921 37.386 1.00 83.25 96 GLY A O 1
ATOM 805 N N . ASP A 1 97 ? -26.349 5.015 39.271 1.00 79.38 97 ASP A N 1
ATOM 806 C CA . ASP A 1 97 ? -25.177 5.725 38.725 1.00 79.38 97 ASP A CA 1
ATOM 807 C C . ASP A 1 97 ? -24.081 4.789 38.180 1.00 79.38 97 ASP A C 1
ATOM 809 O O . ASP A 1 97 ? -23.275 5.169 37.330 1.00 79.38 97 ASP A O 1
ATOM 813 N N . GLN A 1 98 ? -24.056 3.530 38.632 1.00 82.00 98 GLN A N 1
ATOM 814 C CA . GLN A 1 98 ? -23.133 2.500 38.140 1.00 82.00 98 GLN A CA 1
ATOM 815 C C . GLN A 1 98 ? -23.667 1.748 36.912 1.00 82.00 98 GLN A C 1
ATOM 817 O O . GLN A 1 98 ? -22.946 0.931 36.328 1.00 82.00 98 GLN A O 1
ATOM 822 N N . GLY A 1 99 ? -24.902 2.025 36.485 1.00 83.75 99 GLY A N 1
ATOM 823 C CA . GLY A 1 99 ? -25.569 1.309 35.403 1.00 83.75 99 GLY A CA 1
ATOM 824 C C . GLY A 1 99 ? -24.809 1.359 34.085 1.00 83.75 99 GLY A C 1
ATOM 825 O O . GLY A 1 99 ? -24.637 0.325 33.440 1.00 83.75 99 GLY A O 1
ATOM 826 N N . LEU A 1 100 ? -24.246 2.517 33.731 1.00 85.56 100 LEU A N 1
ATOM 827 C CA . LEU A 1 100 ? -23.457 2.660 32.507 1.00 85.56 100 LEU A CA 1
ATOM 828 C C . LEU A 1 100 ? -22.203 1.772 32.525 1.00 85.56 100 LEU A C 1
ATOM 830 O O . LEU A 1 100 ? -21.934 1.045 31.567 1.00 85.56 100 LEU A O 1
ATOM 834 N N . HIS A 1 101 ? -21.459 1.775 33.634 1.00 84.69 101 HIS A N 1
ATOM 835 C CA . HIS A 1 101 ? -20.277 0.926 33.798 1.00 84.69 101 HIS A CA 1
ATOM 836 C C . HIS A 1 101 ? -20.649 -0.567 33.77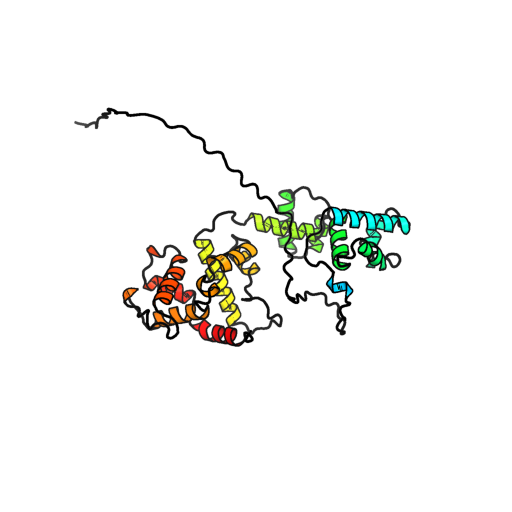4 1.00 84.69 101 HIS A C 1
ATOM 838 O O . HIS A 1 101 ? -19.952 -1.376 33.156 1.00 84.69 101 HIS A O 1
ATOM 844 N N . MET A 1 102 ? -21.777 -0.943 34.388 1.00 82.81 102 MET A N 1
ATOM 845 C CA . MET A 1 102 ? -22.281 -2.318 34.368 1.00 82.81 102 MET A CA 1
ATOM 846 C C . MET A 1 102 ? -22.655 -2.784 32.956 1.00 82.81 102 MET A C 1
ATOM 848 O O . MET A 1 102 ? -22.295 -3.900 32.583 1.00 82.81 102 MET A O 1
ATOM 852 N N . VAL A 1 103 ? -23.327 -1.946 32.160 1.00 85.81 103 VAL A N 1
ATOM 853 C CA . VAL A 1 103 ? -23.734 -2.259 30.777 1.00 85.81 103 VAL A CA 1
ATOM 854 C C . VAL A 1 103 ? -22.522 -2.406 29.850 1.00 85.81 103 VAL A C 1
ATOM 856 O O . VAL A 1 103 ? -22.443 -3.366 29.078 1.00 85.81 103 VAL A O 1
ATOM 859 N N . LEU A 1 104 ? -21.534 -1.512 29.957 1.00 84.94 104 LEU A N 1
ATOM 860 C CA . LEU A 1 104 ? -20.289 -1.603 29.183 1.00 84.94 104 LEU A CA 1
ATOM 861 C C . LEU A 1 104 ? -19.472 -2.848 29.572 1.00 84.94 104 LEU A C 1
ATOM 863 O O . LEU A 1 104 ? -18.921 -3.547 28.722 1.00 84.94 104 LEU A O 1
ATOM 867 N N . HIS A 1 105 ? -19.445 -3.203 30.856 1.00 84.69 105 HIS A N 1
ATOM 868 C CA . HIS A 1 105 ? -18.760 -4.399 31.348 1.00 84.69 105 HIS A CA 1
ATOM 869 C C . HIS A 1 105 ? -19.720 -5.552 31.659 1.00 84.69 105 HIS A C 1
ATOM 871 O O . HIS A 1 105 ? -19.505 -6.303 32.615 1.00 84.69 105 HIS A O 1
ATOM 877 N N . CYS A 1 106 ? -20.741 -5.743 30.816 1.00 81.88 106 CYS A N 1
ATOM 878 C CA . CYS A 1 106 ? -21.840 -6.685 31.050 1.00 81.88 106 CYS A CA 1
ATOM 879 C C . CYS A 1 106 ? -21.398 -8.134 31.317 1.00 81.88 106 CYS A C 1
ATOM 881 O O . CYS A 1 106 ? -22.098 -8.887 31.986 1.00 81.88 106 CYS A O 1
ATOM 883 N N . GLN A 1 107 ? -20.219 -8.539 30.834 1.00 79.88 107 GLN A N 1
ATOM 884 C CA . GLN A 1 107 ? -19.657 -9.870 31.082 1.00 79.88 107 GLN A CA 1
ATOM 885 C C . GLN A 1 107 ? -19.364 -10.137 32.567 1.00 79.88 107 GLN A C 1
ATOM 887 O O . GLN A 1 107 ? -19.425 -11.285 32.997 1.00 79.88 107 GLN A O 1
ATOM 892 N N . LYS A 1 108 ? -19.057 -9.095 33.351 1.00 82.38 108 LYS A N 1
ATOM 893 C CA . LYS A 1 108 ? -18.729 -9.214 34.780 1.00 82.38 108 LYS A CA 1
ATOM 894 C C . LYS A 1 108 ? -19.968 -9.335 35.667 1.00 82.38 108 LYS A C 1
ATOM 896 O O . LYS A 1 108 ? -19.869 -9.807 36.795 1.00 82.38 108 LYS A O 1
ATOM 901 N N . TYR A 1 109 ? -21.134 -8.933 35.166 1.00 83.44 109 TYR A N 1
ATOM 902 C CA . TYR A 1 109 ? -22.351 -8.801 35.957 1.00 83.44 109 TYR A CA 1
ATOM 903 C C . TYR A 1 109 ? -23.456 -9.687 35.384 1.00 83.44 109 TYR A C 1
ATOM 905 O O . TYR A 1 109 ? -24.012 -9.405 34.325 1.00 83.44 109 TYR A O 1
ATOM 913 N N . LYS A 1 110 ? -23.834 -10.746 36.115 1.00 81.12 110 LYS A N 1
ATOM 914 C CA . LYS A 1 110 ? -24.881 -11.688 35.671 1.00 81.12 110 LYS A CA 1
ATOM 915 C C . LYS A 1 110 ? -26.206 -10.989 35.329 1.00 81.12 110 LYS A C 1
ATOM 917 O O . LYS A 1 110 ? -26.828 -11.358 34.341 1.00 81.12 110 LYS A O 1
ATOM 922 N N . LYS A 1 111 ? -26.585 -9.957 36.098 1.00 79.44 111 LYS A N 1
ATOM 923 C CA . LYS A 1 111 ? -27.847 -9.208 35.940 1.00 79.44 111 LYS A CA 1
ATOM 924 C C . LYS A 1 111 ? -28.000 -8.527 34.572 1.00 79.44 111 LYS A C 1
ATOM 926 O O . LYS A 1 111 ? -29.103 -8.463 34.057 1.00 79.44 111 LYS A O 1
ATOM 931 N N . VAL A 1 112 ? -26.903 -8.072 33.963 1.00 82.81 112 VAL A N 1
ATOM 932 C CA . VAL A 1 112 ? -26.919 -7.310 32.696 1.00 82.81 112 VAL A CA 1
ATOM 933 C C . VAL A 1 112 ? -26.281 -8.076 31.537 1.00 82.81 112 VAL A C 1
ATOM 935 O O . VAL A 1 112 ? -26.035 -7.518 30.476 1.00 82.81 112 VAL A O 1
ATOM 938 N N . ARG A 1 113 ? -26.016 -9.379 31.692 1.00 81.44 113 ARG A N 1
ATOM 939 C CA . ARG A 1 113 ? -25.270 -10.175 30.700 1.00 81.44 113 ARG A CA 1
ATOM 940 C C . ARG A 1 113 ? -25.896 -10.151 29.297 1.00 81.44 113 ARG A C 1
ATOM 942 O O . ARG A 1 113 ? -25.169 -10.198 28.304 1.00 81.44 113 ARG A O 1
ATOM 949 N N . ASN A 1 114 ? -27.223 -10.046 29.227 1.00 84.50 114 ASN A N 1
ATOM 950 C CA . ASN A 1 114 ? -27.998 -10.043 27.984 1.00 84.50 114 ASN A CA 1
ATOM 951 C C . ASN A 1 114 ? -28.494 -8.646 27.562 1.00 84.50 114 ASN A C 1
ATOM 953 O O . ASN A 1 114 ? -29.281 -8.552 26.624 1.00 84.50 114 ASN A O 1
ATOM 957 N N . CYS A 1 115 ? -28.016 -7.562 28.191 1.00 85.56 115 CYS A N 1
ATOM 958 C CA . CYS A 1 115 ? -28.456 -6.188 27.900 1.00 85.56 115 CYS A CA 1
ATOM 959 C C . CYS A 1 115 ? -28.317 -5.814 26.415 1.00 85.56 115 CYS A C 1
ATOM 961 O O . CYS A 1 115 ? -29.167 -5.140 25.843 1.00 85.56 115 CYS A O 1
ATOM 963 N N . TRP A 1 116 ? -27.276 -6.320 25.752 1.00 86.81 116 TRP A N 1
ATOM 964 C CA . TRP A 1 116 ? -26.985 -6.007 24.354 1.00 86.81 116 TRP A CA 1
ATOM 965 C C . TRP A 1 116 ? -27.970 -6.597 23.346 1.00 86.81 116 TRP A C 1
ATOM 967 O O . TRP A 1 116 ? -27.944 -6.165 22.201 1.00 86.81 116 TRP A O 1
ATOM 977 N N . ASN A 1 117 ? -28.829 -7.543 23.735 1.00 86.50 117 ASN A N 1
ATOM 978 C CA . ASN A 1 117 ? -29.920 -7.987 2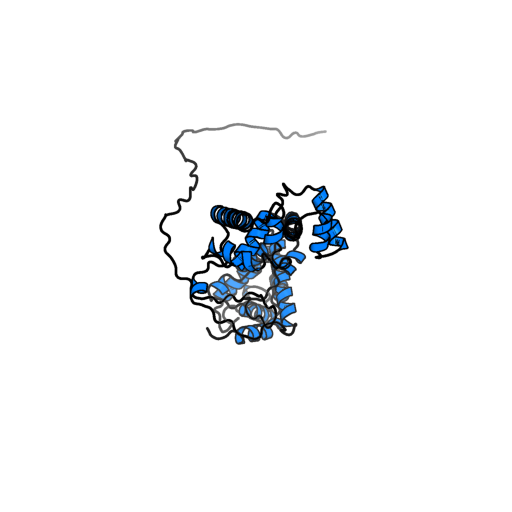2.861 1.00 86.50 117 ASN A CA 1
ATOM 979 C C . ASN A 1 117 ? -30.985 -6.888 22.727 1.00 86.50 117 ASN A C 1
ATOM 981 O O . ASN A 1 117 ? -31.450 -6.625 21.626 1.00 86.50 117 ASN A O 1
ATOM 985 N N . PHE A 1 118 ? -31.298 -6.207 23.832 1.00 86.56 118 PHE A N 1
ATOM 986 C CA . PHE A 1 118 ? -32.238 -5.086 23.863 1.00 86.56 118 PHE A CA 1
ATOM 987 C C . PHE A 1 118 ? -31.628 -3.811 23.265 1.00 86.56 118 PHE A C 1
ATOM 989 O O . PHE A 1 118 ? -32.250 -3.114 22.478 1.00 86.56 118 PHE A O 1
ATOM 996 N N . ILE A 1 119 ? -30.363 -3.519 23.574 1.00 87.75 119 ILE A N 1
ATOM 997 C CA . ILE A 1 119 ? -29.707 -2.321 23.027 1.00 87.75 119 ILE A CA 1
ATOM 998 C C . ILE A 1 119 ? -29.518 -2.449 21.506 1.00 87.75 119 ILE A C 1
ATOM 1000 O O . ILE A 1 119 ? -29.676 -1.476 20.775 1.00 87.75 119 ILE A O 1
ATOM 1004 N N . ALA A 1 120 ? -29.201 -3.649 21.003 1.00 88.56 120 ALA A N 1
ATOM 1005 C CA . ALA A 1 120 ? -29.037 -3.865 19.567 1.00 88.56 120 ALA A CA 1
ATOM 1006 C C . ALA A 1 120 ? -30.364 -3.847 18.793 1.00 88.56 120 ALA A C 1
ATOM 1008 O O . ALA A 1 120 ? -30.338 -3.518 17.611 1.00 88.56 120 ALA A O 1
ATOM 1009 N N . SER A 1 121 ? -31.516 -4.120 19.423 1.00 87.62 121 SER A N 1
ATOM 1010 C CA . SER A 1 121 ? -32.812 -4.029 18.733 1.00 87.62 121 SER A CA 1
ATOM 1011 C C . SER A 1 121 ? -33.199 -2.596 18.358 1.00 87.62 121 SER A C 1
ATOM 1013 O O . SER A 1 121 ? -34.052 -2.412 17.499 1.00 87.62 121 SER A O 1
ATOM 1015 N N . ALA A 1 122 ? -32.547 -1.579 18.936 1.00 87.56 122 ALA A N 1
ATOM 1016 C CA . ALA A 1 122 ? -32.684 -0.192 18.485 1.00 87.56 122 ALA A CA 1
ATOM 1017 C C . ALA A 1 122 ? -32.049 0.058 17.101 1.00 87.56 122 ALA A C 1
ATOM 1019 O O . ALA A 1 122 ? -32.406 1.023 16.431 1.00 87.56 122 ALA A O 1
ATOM 1020 N N . LEU A 1 123 ? -31.129 -0.811 16.658 1.00 86.69 123 LEU A N 1
ATOM 1021 C CA . LEU A 1 123 ? -30.498 -0.765 15.335 1.00 86.69 123 LEU A CA 1
ATOM 1022 C C . LEU A 1 123 ? -30.535 -2.152 14.665 1.00 86.69 123 LEU A C 1
ATOM 1024 O O . LEU A 1 123 ? -29.485 -2.784 14.524 1.00 86.69 123 LEU A O 1
ATOM 1028 N N . PRO A 1 124 ? -31.709 -2.630 14.205 1.00 84.50 124 PRO A N 1
ATOM 1029 C CA . PRO A 1 124 ? -31.851 -3.973 13.632 1.00 84.50 124 PRO A CA 1
ATOM 1030 C C . PRO A 1 124 ? -30.980 -4.219 12.395 1.00 84.50 124 PRO A C 1
ATOM 1032 O O . PRO A 1 124 ? -30.591 -5.348 12.126 1.00 84.50 124 PRO A O 1
ATOM 1035 N N . TRP A 1 125 ? -30.644 -3.163 11.645 1.00 86.62 125 TRP A N 1
ATOM 1036 C CA . TRP A 1 125 ? -29.791 -3.244 10.453 1.00 86.62 125 TRP A CA 1
ATOM 1037 C C . TRP A 1 125 ? -28.286 -3.278 10.768 1.00 86.62 125 TRP A C 1
ATOM 1039 O O . TRP A 1 125 ? -27.472 -3.403 9.850 1.00 86.62 125 TRP A O 1
ATOM 1049 N N . ARG A 1 126 ? -27.875 -3.144 12.039 1.00 84.81 126 ARG A N 1
ATOM 1050 C CA . ARG A 1 126 ? -26.471 -3.226 12.472 1.00 84.81 126 ARG A CA 1
ATOM 1051 C C . ARG A 1 126 ? -26.243 -4.480 13.321 1.00 84.81 126 ARG A C 1
ATOM 1053 O O . ARG A 1 126 ? -27.010 -4.739 14.244 1.00 84.81 126 ARG A O 1
ATOM 1060 N N . PRO A 1 127 ? -25.149 -5.229 13.101 1.00 87.94 127 PRO A N 1
ATOM 1061 C CA . PRO A 1 127 ? -24.816 -6.358 13.961 1.00 87.94 127 PRO A CA 1
ATOM 1062 C C . PRO A 1 127 ? -24.645 -5.943 15.430 1.00 87.94 127 PRO A C 1
ATOM 1064 O O . PRO A 1 127 ? -24.006 -4.938 15.752 1.00 87.94 127 PRO A O 1
ATOM 1067 N N . ARG A 1 128 ? -25.120 -6.779 16.361 1.00 86.62 128 ARG A N 1
ATOM 1068 C CA . ARG A 1 128 ? -24.945 -6.559 17.810 1.00 86.62 128 ARG A CA 1
ATOM 1069 C C . ARG A 1 128 ? -23.480 -6.315 18.196 1.00 86.62 128 ARG A C 1
ATOM 1071 O O . ARG A 1 128 ? -23.196 -5.480 19.054 1.00 86.62 128 ARG A O 1
ATOM 1078 N N . SER A 1 129 ? -22.549 -7.045 17.580 1.00 85.00 129 SER A N 1
ATOM 1079 C CA . SER A 1 129 ? -21.111 -6.934 17.851 1.00 85.00 129 SER A CA 1
ATOM 1080 C C . SER A 1 129 ? -20.550 -5.557 17.485 1.00 85.00 129 SER A C 1
ATOM 1082 O O . SER A 1 129 ? -19.747 -5.005 18.238 1.00 85.00 129 SER A O 1
ATOM 1084 N N . THR A 1 130 ? -20.989 -4.968 16.371 1.00 86.94 130 THR A N 1
ATOM 1085 C CA . THR A 1 130 ? -20.535 -3.640 15.947 1.00 86.94 130 THR A CA 1
ATOM 1086 C C . THR A 1 130 ? -21.159 -2.550 16.809 1.00 86.94 130 THR A C 1
ATOM 1088 O O . THR A 1 130 ? -20.457 -1.615 17.189 1.00 86.94 130 THR A O 1
ATOM 1091 N N . THR A 1 131 ? -22.428 -2.707 17.201 1.00 88.19 131 THR A N 1
ATOM 1092 C CA . THR A 1 131 ? -23.123 -1.783 18.112 1.00 88.19 131 THR A CA 1
ATOM 1093 C C . THR A 1 131 ? -22.477 -1.776 19.498 1.00 88.19 131 THR A C 1
ATOM 1095 O O . THR A 1 131 ? -22.215 -0.707 20.046 1.00 88.19 131 THR A O 1
ATOM 1098 N N . TYR A 1 132 ? -22.099 -2.949 20.017 1.00 88.19 132 TYR A N 1
ATOM 1099 C CA . TYR A 1 132 ? -21.300 -3.088 21.239 1.00 88.19 132 TYR A CA 1
ATOM 1100 C C . TYR A 1 132 ? -19.982 -2.302 21.157 1.00 88.19 132 TYR A C 1
ATOM 1102 O O . TYR A 1 132 ? -19.705 -1.441 21.994 1.00 88.19 132 TYR A O 1
ATOM 1110 N N . LEU A 1 133 ? -19.177 -2.542 20.115 1.00 84.88 133 LEU A N 1
ATOM 1111 C CA . LEU A 1 133 ? -17.901 -1.841 19.930 1.00 84.88 133 LEU A CA 1
ATOM 1112 C C . LEU A 1 133 ? -18.096 -0.328 19.761 1.00 84.88 133 LEU A C 1
ATOM 1114 O O . LEU A 1 133 ? -17.291 0.462 20.265 1.00 84.88 133 LEU A O 1
ATOM 1118 N N . ARG A 1 134 ? -19.164 0.086 19.068 1.00 87.44 134 ARG A N 1
ATOM 1119 C CA . ARG A 1 134 ? -19.485 1.497 18.859 1.00 87.44 134 ARG A CA 1
ATOM 1120 C C . ARG A 1 134 ? -19.837 2.189 20.169 1.00 87.44 134 ARG A C 1
ATOM 1122 O O . ARG A 1 134 ? -19.282 3.251 20.431 1.00 87.44 134 ARG A O 1
ATOM 1129 N N . ALA A 1 135 ? -20.663 1.573 21.008 1.00 87.81 135 ALA A N 1
ATOM 1130 C CA . ALA A 1 135 ? -21.017 2.110 22.316 1.00 87.81 135 ALA A CA 1
ATOM 1131 C C . ALA A 1 135 ? -19.787 2.296 23.221 1.00 87.81 135 ALA A C 1
ATOM 1133 O O . ALA A 1 135 ? -19.600 3.378 23.773 1.00 87.81 135 ALA A O 1
ATOM 1134 N N . HIS A 1 136 ? -18.876 1.316 23.283 1.00 84.94 136 HIS A N 1
ATOM 1135 C CA . HIS A 1 136 ? -17.593 1.496 23.978 1.00 84.94 136 HIS A CA 1
ATOM 1136 C C . HIS A 1 136 ? -16.811 2.697 23.427 1.00 84.94 136 HIS A C 1
ATOM 1138 O O . HIS A 1 136 ? -16.284 3.506 24.186 1.00 84.94 136 HIS A O 1
ATOM 1144 N N . SER A 1 137 ? -16.790 2.881 22.104 1.00 83.00 137 SER A N 1
ATOM 1145 C CA . SER A 1 137 ? -16.157 4.051 21.487 1.00 83.00 137 SER A CA 1
ATOM 1146 C C . SER A 1 137 ? -16.881 5.378 21.752 1.00 83.00 137 SER A C 1
ATOM 1148 O O . SER A 1 137 ? -16.257 6.418 21.543 1.00 83.00 137 SER A O 1
ATOM 1150 N N . ILE A 1 138 ? -18.160 5.386 22.126 1.00 85.44 138 ILE A N 1
ATOM 1151 C CA . ILE A 1 138 ? -18.908 6.607 22.451 1.00 85.44 138 ILE A CA 1
ATOM 1152 C C . ILE A 1 138 ? -18.655 6.993 23.909 1.00 85.44 138 ILE A C 1
ATOM 1154 O O . ILE A 1 138 ? -18.300 8.137 24.178 1.00 85.44 138 ILE A O 1
ATOM 1158 N N . PHE A 1 139 ? -18.797 6.037 24.830 1.00 82.81 139 PHE A N 1
ATOM 1159 C CA . PHE A 1 139 ? -18.790 6.301 26.270 1.00 82.81 139 PHE A CA 1
ATOM 1160 C C . PHE A 1 139 ? -17.394 6.249 26.907 1.00 82.81 139 PHE A C 1
ATOM 1162 O O . PHE A 1 139 ? -17.107 7.038 27.801 1.00 82.81 139 PHE A O 1
ATOM 1169 N N . GLU A 1 140 ? -16.486 5.378 26.447 1.00 75.62 140 GLU A N 1
ATOM 1170 C CA . GLU A 1 140 ? -15.116 5.314 26.996 1.00 75.62 140 GLU A CA 1
ATOM 1171 C C . GLU A 1 140 ? -14.168 6.327 26.344 1.00 75.62 140 GLU A C 1
ATOM 1173 O O . GLU A 1 140 ? -13.058 6.574 26.829 1.00 75.62 140 GLU A O 1
ATOM 1178 N N . LYS A 1 141 ? -14.562 6.909 25.209 1.00 68.12 141 LYS A N 1
ATOM 1179 C CA . LYS A 1 141 ? -13.727 7.865 24.490 1.00 68.12 141 LYS A CA 1
ATOM 1180 C C . LYS A 1 141 ? -13.789 9.219 25.184 1.00 68.12 141 LYS A C 1
ATOM 1182 O O . LYS A 1 141 ? -14.596 10.073 24.835 1.00 68.12 141 LYS A O 1
ATOM 1187 N N . ARG A 1 142 ? -12.864 9.451 26.118 1.00 60.53 142 ARG A N 1
ATOM 1188 C CA . ARG A 1 142 ? -12.599 10.801 26.635 1.00 60.53 142 ARG A CA 1
ATOM 1189 C C . ARG A 1 142 ? -12.247 11.731 25.475 1.00 60.53 142 ARG A C 1
ATOM 1191 O O . ARG A 1 142 ? -11.427 11.375 24.625 1.00 60.53 142 ARG A O 1
ATOM 1198 N N . ALA A 1 143 ? -12.855 12.911 25.426 1.00 56.31 143 ALA A N 1
ATOM 1199 C CA . ALA A 1 143 ? -12.496 13.950 24.471 1.00 56.31 143 ALA A CA 1
ATOM 1200 C C . ALA A 1 143 ? -11.099 14.494 24.811 1.00 56.31 143 ALA A C 1
ATOM 1202 O O . ALA A 1 143 ? -10.958 15.507 25.484 1.00 56.31 143 ALA A O 1
ATOM 1203 N N . VAL A 1 144 ? -10.046 13.799 24.376 1.00 57.53 144 VAL A N 1
ATOM 1204 C CA . VAL A 1 144 ? -8.688 14.344 24.435 1.00 57.53 144 VAL A CA 1
ATOM 1205 C C . VAL A 1 144 ? -8.603 15.422 23.361 1.00 57.53 144 VAL A C 1
ATOM 1207 O O . VAL A 1 144 ? -8.502 15.134 22.163 1.00 57.53 144 VAL A O 1
ATOM 1210 N N . SER A 1 145 ? -8.743 16.669 23.802 1.00 54.78 145 SER A N 1
ATOM 1211 C CA . SER A 1 145 ? -8.574 17.865 22.987 1.00 54.78 145 SER A CA 1
ATOM 1212 C C . SER A 1 145 ? -7.093 18.043 22.671 1.00 54.78 145 SER A C 1
ATOM 1214 O O . SER A 1 145 ? -6.397 18.719 23.411 1.00 54.78 145 SER A O 1
ATOM 1216 N N . LYS A 1 146 ? -6.655 17.461 21.545 1.00 66.44 146 LYS A N 1
ATOM 1217 C CA . LYS A 1 146 ? -5.285 17.545 21.000 1.00 66.44 146 LYS A CA 1
ATOM 1218 C C . LYS A 1 146 ? -4.234 16.946 21.958 1.00 66.44 146 LYS A C 1
ATOM 1220 O O . LYS A 1 146 ? -4.420 16.872 23.160 1.00 66.44 146 LYS A O 1
ATOM 1225 N N . TRP A 1 147 ? -3.182 16.365 21.394 1.00 71.31 147 TRP A N 1
ATOM 1226 C CA . TRP A 1 147 ? -2.096 15.806 22.200 1.00 71.31 147 TRP A CA 1
ATOM 1227 C C . TRP A 1 147 ? -1.060 16.899 22.392 1.00 71.31 147 TRP A C 1
ATOM 1229 O O . TRP A 1 147 ? -0.575 17.442 21.398 1.00 71.31 147 TRP A O 1
ATOM 1239 N N . GLU A 1 148 ? -0.753 17.221 23.643 1.00 80.62 148 GLU A N 1
ATOM 1240 C CA . GLU A 1 148 ? 0.290 18.194 23.947 1.00 80.62 148 GLU A CA 1
ATOM 1241 C C . GLU A 1 148 ? 1.669 17.626 23.572 1.00 80.62 148 GLU A C 1
ATOM 1243 O O . GLU A 1 148 ? 1.885 16.412 23.691 1.00 80.62 148 GLU A O 1
ATOM 1248 N N . PRO A 1 149 ? 2.630 18.462 23.139 1.00 80.69 149 PRO A N 1
ATOM 1249 C CA . PRO A 1 149 ? 3.965 18.002 22.752 1.00 80.69 149 PRO A CA 1
ATOM 1250 C C . PRO A 1 149 ? 4.655 17.153 23.832 1.00 80.69 149 PRO A C 1
ATOM 1252 O O . PRO A 1 149 ? 5.257 16.125 23.523 1.00 80.69 149 PRO A O 1
ATOM 1255 N N . GLU A 1 150 ? 4.486 17.514 25.105 1.00 84.31 150 GLU A N 1
ATOM 1256 C CA . GLU A 1 150 ? 5.030 16.778 26.256 1.00 84.31 150 GLU A CA 1
ATOM 1257 C C . GLU A 1 150 ? 4.437 15.367 26.380 1.00 84.31 150 GLU A C 1
ATOM 1259 O O . GLU A 1 150 ? 5.150 14.386 26.607 1.00 84.31 150 GLU A O 1
ATOM 1264 N N . GLN A 1 151 ? 3.126 15.237 26.154 1.00 83.94 151 GLN A N 1
ATOM 1265 C CA . GLN A 1 151 ? 2.438 13.945 26.151 1.00 83.94 151 GLN A CA 1
ATOM 1266 C C . GLN A 1 151 ? 2.925 13.070 24.992 1.00 83.94 151 GLN A C 1
ATOM 1268 O O . GLN A 1 151 ? 3.050 11.852 25.135 1.00 83.94 151 GLN A O 1
ATOM 1273 N N . CYS A 1 152 ? 3.234 13.684 23.849 1.00 83.38 152 CYS A N 1
ATOM 1274 C CA . CYS A 1 152 ? 3.780 13.000 22.684 1.00 83.38 152 CYS A CA 1
ATOM 1275 C C . CYS A 1 152 ? 5.199 12.473 22.933 1.00 83.38 152 CYS A C 1
ATOM 1277 O O . CYS A 1 152 ? 5.520 11.354 22.524 1.00 83.38 152 CYS A O 1
ATOM 1279 N N . GLU A 1 153 ? 6.049 13.240 23.617 1.00 85.81 153 GLU A N 1
ATOM 1280 C CA . GLU A 1 153 ? 7.379 12.778 24.023 1.00 85.81 153 GLU A CA 1
ATOM 1281 C C . GLU A 1 153 ? 7.313 11.652 25.049 1.00 85.81 153 GLU A C 1
ATOM 1283 O O . GLU A 1 153 ? 7.993 10.634 24.889 1.00 85.81 153 GLU A O 1
ATOM 1288 N N . LEU A 1 154 ? 6.459 11.793 26.065 1.00 87.44 154 LEU A N 1
ATOM 1289 C CA . LEU A 1 154 ? 6.237 10.740 27.049 1.00 87.44 154 LEU A CA 1
ATOM 1290 C C . LEU A 1 154 ? 5.766 9.450 26.365 1.00 87.44 154 LEU A C 1
ATOM 1292 O O . LEU A 1 154 ? 6.267 8.368 26.666 1.00 87.44 154 LEU A O 1
ATOM 1296 N N . LEU A 1 155 ? 4.880 9.561 25.369 1.00 87.19 155 LEU A N 1
ATOM 1297 C CA . LEU A 1 155 ? 4.386 8.418 24.605 1.00 87.19 155 LEU A CA 1
ATOM 1298 C C . LEU A 1 155 ? 5.512 7.722 23.826 1.00 87.19 155 LEU A C 1
ATOM 1300 O O . LEU A 1 155 ? 5.561 6.491 23.797 1.00 87.19 155 LEU A O 1
ATOM 1304 N N . LYS A 1 156 ? 6.448 8.484 23.241 1.00 85.38 156 LYS A N 1
ATOM 1305 C CA . LYS A 1 156 ? 7.643 7.930 22.581 1.00 85.38 156 LYS A CA 1
ATOM 1306 C C . LYS A 1 156 ? 8.539 7.181 23.575 1.00 85.38 156 LYS A C 1
ATOM 1308 O O . LYS A 1 156 ? 8.975 6.074 23.267 1.00 85.38 156 LYS A O 1
ATOM 1313 N N . ARG A 1 157 ? 8.774 7.738 24.772 1.00 87.88 157 ARG A N 1
ATOM 1314 C CA . ARG A 1 157 ? 9.595 7.101 25.824 1.00 87.88 157 ARG A CA 1
ATOM 1315 C C . ARG A 1 157 ? 8.952 5.815 26.348 1.00 87.88 157 ARG A C 1
ATOM 1317 O O . ARG A 1 157 ? 9.615 4.782 26.395 1.00 87.88 157 ARG A O 1
ATOM 1324 N N . CYS A 1 158 ? 7.655 5.839 26.656 1.00 88.44 158 CYS A N 1
ATOM 1325 C CA . CYS A 1 158 ? 6.928 4.650 27.106 1.00 88.44 158 CYS A CA 1
ATOM 1326 C C . CYS A 1 158 ? 6.907 3.548 26.039 1.00 88.44 158 CYS A C 1
ATOM 1328 O O . CYS A 1 158 ? 7.041 2.372 26.373 1.00 88.44 158 CYS A O 1
ATOM 1330 N N . TYR A 1 159 ? 6.769 3.909 24.758 1.00 87.38 159 TYR A N 1
ATOM 1331 C CA . TYR A 1 159 ? 6.830 2.940 23.664 1.00 87.38 159 TYR A CA 1
ATOM 1332 C C . TYR A 1 159 ? 8.234 2.338 23.502 1.00 87.38 159 TYR A C 1
ATOM 1334 O O . TYR A 1 159 ? 8.354 1.141 23.263 1.00 87.38 159 TYR A O 1
ATOM 1342 N N . ALA A 1 160 ? 9.296 3.130 23.686 1.00 87.38 160 ALA A N 1
ATOM 1343 C CA . ALA A 1 160 ? 10.669 2.626 23.665 1.00 87.38 160 ALA A CA 1
ATOM 1344 C C . ALA A 1 160 ? 10.955 1.634 24.811 1.00 87.38 160 ALA A C 1
ATOM 1346 O O . ALA A 1 160 ? 11.686 0.671 24.610 1.00 87.38 160 ALA A O 1
ATOM 1347 N N . GLN A 1 161 ? 10.357 1.841 25.990 1.00 89.25 161 GLN A N 1
ATOM 1348 C CA . GLN A 1 161 ? 10.554 0.980 27.164 1.00 89.25 161 GLN A CA 1
ATOM 1349 C C . GLN A 1 161 ? 9.681 -0.283 27.160 1.00 89.25 161 GLN A C 1
ATOM 1351 O O . GLN A 1 161 ? 10.139 -1.352 27.552 1.00 89.25 161 GLN A O 1
ATOM 1356 N N . HIS A 1 162 ? 8.413 -0.171 26.754 1.00 86.44 162 HIS A N 1
ATOM 1357 C CA . HIS A 1 162 ? 7.428 -1.252 26.886 1.00 86.44 162 HIS A CA 1
ATOM 1358 C C . HIS A 1 162 ? 7.008 -1.887 25.553 1.00 86.44 162 HIS A C 1
ATOM 1360 O O . HIS A 1 162 ? 6.272 -2.873 25.551 1.00 86.44 162 HIS A O 1
ATOM 1366 N N . GLY A 1 163 ? 7.437 -1.341 24.412 1.00 85.06 163 GLY A N 1
ATOM 1367 C CA . GLY A 1 163 ? 7.040 -1.828 23.092 1.00 85.06 163 GLY A CA 1
ATOM 1368 C C . GLY A 1 163 ? 5.528 -1.681 22.825 1.00 85.06 163 GLY A C 1
ATOM 1369 O O . GLY A 1 163 ? 4.903 -0.723 23.286 1.00 85.06 163 GLY A O 1
ATOM 1370 N N . PRO A 1 164 ? 4.898 -2.611 22.074 1.00 85.69 164 PRO A N 1
ATOM 1371 C CA . PRO A 1 164 ? 3.487 -2.534 21.674 1.00 85.69 164 PRO A CA 1
ATOM 1372 C C . PRO A 1 164 ? 2.476 -2.905 22.785 1.00 85.69 164 PRO A C 1
ATOM 1374 O O . PRO A 1 164 ? 1.333 -3.269 22.487 1.00 85.69 164 PRO A O 1
ATOM 1377 N N . ASP A 1 165 ? 2.848 -2.782 24.062 1.00 89.75 165 ASP A N 1
ATOM 1378 C CA . ASP A 1 165 ? 1.996 -3.067 25.224 1.00 89.75 165 ASP A CA 1
ATOM 1379 C C . ASP A 1 165 ? 1.007 -1.921 25.518 1.00 89.75 165 ASP A C 1
ATOM 1381 O O . ASP A 1 165 ? 1.055 -1.238 26.545 1.00 89.75 165 ASP A O 1
ATOM 1385 N N . TRP A 1 166 ? 0.025 -1.732 24.630 1.00 86.06 166 TRP A N 1
ATOM 1386 C CA . TRP A 1 166 ? -0.936 -0.620 24.709 1.00 86.06 166 TRP A CA 1
ATOM 1387 C C . TRP A 1 166 ? -1.739 -0.560 26.011 1.00 86.06 166 TRP A C 1
ATOM 1389 O O . TRP A 1 166 ? -2.219 0.509 26.370 1.00 86.06 166 TRP A O 1
ATOM 1399 N N . LYS A 1 167 ? -1.912 -1.684 26.720 1.00 86.25 167 LYS A N 1
ATOM 1400 C CA . LYS A 1 167 ? -2.636 -1.721 28.002 1.00 86.25 167 LYS A CA 1
ATOM 1401 C C . LYS A 1 167 ? -1.863 -1.018 29.120 1.00 86.25 167 LYS A C 1
ATOM 1403 O O . LYS A 1 167 ? -2.468 -0.253 29.860 1.00 86.25 167 LYS A O 1
ATOM 1408 N N . LYS A 1 168 ? -0.550 -1.247 29.218 1.00 88.12 168 LYS A N 1
ATOM 1409 C CA . LYS A 1 168 ? 0.304 -0.610 30.234 1.00 88.12 168 LYS A CA 1
ATOM 1410 C C . LYS A 1 168 ? 0.442 0.880 29.948 1.00 88.12 168 LYS A C 1
ATOM 1412 O O . LYS A 1 168 ? 0.242 1.701 30.833 1.00 88.12 168 LYS A O 1
ATOM 1417 N N . ILE A 1 169 ? 0.670 1.233 28.681 1.00 87.69 169 ILE A N 1
ATOM 1418 C CA . ILE A 1 169 ? 0.762 2.639 28.269 1.00 87.69 169 ILE A CA 1
ATOM 1419 C C . ILE A 1 169 ? -0.577 3.356 28.526 1.00 87.69 169 ILE A C 1
ATOM 1421 O O . ILE A 1 169 ? -0.596 4.452 29.069 1.00 87.69 169 ILE A O 1
ATOM 1425 N N . ALA A 1 170 ? -1.715 2.721 28.232 1.00 86.69 170 ALA A N 1
ATOM 1426 C CA . ALA A 1 170 ? -3.039 3.259 28.555 1.00 86.69 170 ALA A CA 1
ATOM 1427 C C . ALA A 1 170 ? -3.244 3.541 30.050 1.00 86.69 170 ALA A C 1
ATOM 1429 O O . ALA A 1 170 ? -3.816 4.573 30.393 1.00 86.69 170 ALA A O 1
ATOM 1430 N N . GLN A 1 171 ? -2.752 2.661 30.928 1.00 87.31 171 GLN A N 1
ATOM 1431 C CA . GLN A 1 171 ? -2.821 2.860 32.377 1.00 87.31 171 GLN A CA 1
ATOM 1432 C C . GLN A 1 171 ? -2.013 4.085 32.824 1.00 87.31 171 GLN A C 1
ATOM 1434 O O . GLN A 1 171 ? -2.525 4.871 33.612 1.00 87.31 171 GLN A O 1
ATOM 1439 N N . ILE A 1 172 ? -0.811 4.292 32.270 1.00 85.56 172 ILE A N 1
ATOM 1440 C CA . ILE A 1 172 ? 0.050 5.449 32.584 1.00 85.56 172 ILE A CA 1
ATOM 1441 C C . ILE A 1 172 ? -0.624 6.767 32.180 1.00 85.56 172 ILE A C 1
ATOM 1443 O O . ILE A 1 172 ? -0.621 7.728 32.941 1.00 85.56 172 ILE A O 1
ATOM 1447 N N . PHE A 1 173 ? -1.228 6.811 30.990 1.00 81.88 173 PHE A N 1
ATOM 1448 C CA . PHE A 1 173 ? -1.889 8.018 30.483 1.00 81.88 173 PHE A CA 1
ATOM 1449 C C . PHE A 1 173 ? -3.311 8.218 31.033 1.00 81.88 173 PHE A C 1
ATOM 1451 O O . PHE A 1 173 ? -3.910 9.264 30.796 1.00 81.88 173 PHE A O 1
ATOM 1458 N N . GLY A 1 174 ? -3.892 7.221 31.711 1.00 80.94 174 GLY A N 1
ATOM 1459 C CA . GLY A 1 174 ? -5.303 7.243 32.112 1.00 80.94 174 GLY A CA 1
ATOM 1460 C C . GLY A 1 174 ? -6.276 7.341 30.925 1.00 80.94 174 GLY A C 1
ATOM 1461 O O . GLY A 1 174 ? -7.386 7.859 31.066 1.00 80.94 174 GLY A O 1
ATOM 1462 N N . LEU A 1 175 ? -5.854 6.881 29.741 1.00 82.00 175 LEU A N 1
ATOM 1463 C CA . LEU A 1 175 ? -6.603 6.946 28.480 1.00 82.00 175 LEU A CA 1
ATOM 1464 C C . LEU A 1 175 ? -6.950 5.547 27.970 1.00 82.00 175 LEU A C 1
ATOM 1466 O O . LEU A 1 175 ? -6.378 4.546 28.390 1.00 82.00 175 LEU A O 1
ATOM 1470 N N . SER A 1 176 ? -7.873 5.453 27.010 1.00 80.38 176 SER A N 1
ATOM 1471 C CA . SER A 1 176 ? -8.198 4.164 26.393 1.00 80.38 176 SER A CA 1
ATOM 1472 C C . SER A 1 176 ? -7.032 3.643 25.542 1.00 80.38 176 SER A C 1
ATOM 1474 O O . SER A 1 176 ? -6.384 4.398 24.812 1.00 80.38 176 SER A O 1
ATOM 1476 N N . ARG A 1 177 ? -6.829 2.315 25.534 1.00 82.00 177 ARG A N 1
ATOM 1477 C CA . ARG A 1 177 ? -5.817 1.627 24.700 1.00 82.00 177 ARG A CA 1
ATOM 1478 C C . ARG A 1 177 ? -5.868 2.038 23.227 1.00 82.00 177 ARG A C 1
ATOM 1480 O O . ARG A 1 177 ? -4.838 2.112 22.564 1.00 82.00 177 ARG A O 1
ATOM 1487 N N . HIS A 1 178 ? -7.068 2.299 22.712 1.00 79.44 178 HIS A N 1
ATOM 1488 C CA . HIS A 1 178 ? -7.266 2.673 21.316 1.00 79.44 178 HIS A CA 1
ATOM 1489 C C . HIS A 1 178 ? -6.795 4.107 21.055 1.00 79.44 178 HIS A C 1
ATOM 1491 O O . HIS A 1 178 ? -6.180 4.358 20.026 1.00 79.44 178 HIS A O 1
ATOM 1497 N N . GLN A 1 179 ? -7.006 5.023 22.007 1.00 80.62 179 GLN A N 1
ATOM 1498 C CA . GLN A 1 179 ? -6.583 6.421 21.888 1.00 80.62 179 GLN A CA 1
ATOM 1499 C C . GLN A 1 179 ? -5.063 6.540 21.871 1.00 80.62 179 GLN A C 1
ATOM 1501 O O . GLN A 1 179 ? -4.517 7.212 21.003 1.00 80.62 179 GLN A O 1
ATOM 1506 N N . VAL A 1 180 ? -4.387 5.838 22.783 1.00 85.25 180 VAL A N 1
ATOM 1507 C CA . VAL A 1 180 ? -2.921 5.799 22.856 1.00 85.25 180 VAL A CA 1
ATOM 1508 C C . VAL A 1 180 ? -2.325 5.197 21.581 1.00 85.25 180 VAL A C 1
ATOM 1510 O O . VAL A 1 180 ? -1.419 5.775 20.981 1.00 85.25 180 VAL A O 1
ATOM 1513 N N . LYS A 1 181 ? -2.875 4.068 21.113 1.00 84.19 181 LYS A N 1
ATOM 1514 C CA . LYS A 1 181 ? -2.453 3.431 19.857 1.00 84.19 181 LYS A CA 1
ATOM 1515 C C . LYS A 1 181 ? -2.636 4.365 18.656 1.00 84.19 181 LYS A C 1
ATOM 1517 O O . LYS A 1 181 ? -1.746 4.477 17.812 1.00 84.19 181 LYS A O 1
ATOM 1522 N N . ASP A 1 182 ? -3.779 5.041 18.575 1.00 81.94 182 ASP A N 1
ATOM 1523 C CA . ASP A 1 182 ? -4.077 5.981 17.497 1.00 81.94 182 ASP A CA 1
ATOM 1524 C C . ASP A 1 182 ? -3.175 7.217 17.540 1.00 81.94 182 ASP A C 1
ATOM 1526 O O . ASP A 1 182 ? -2.743 7.679 16.484 1.00 81.94 182 ASP A O 1
ATOM 1530 N N . ALA A 1 183 ? -2.867 7.731 18.731 1.00 83.56 183 ALA A N 1
ATOM 1531 C CA . ALA A 1 183 ? -1.957 8.852 18.925 1.00 83.56 183 ALA A CA 1
ATOM 1532 C C . ALA A 1 183 ? -0.537 8.503 18.490 1.00 83.56 183 ALA A C 1
ATOM 1534 O O . ALA A 1 183 ? 0.039 9.209 17.668 1.00 83.56 183 ALA A O 1
ATOM 1535 N N . HIS A 1 184 ? -0.020 7.353 18.926 1.00 84.56 184 HIS A N 1
ATOM 1536 C CA . HIS A 1 184 ? 1.283 6.863 18.485 1.00 84.56 184 HIS A CA 1
ATOM 1537 C C . HIS A 1 184 ? 1.336 6.698 16.956 1.00 84.56 184 HIS A C 1
ATOM 1539 O O . HIS A 1 184 ? 2.303 7.102 16.309 1.00 84.56 184 HIS A O 1
ATOM 1545 N N . ARG A 1 185 ? 0.268 6.165 16.340 1.00 80.81 185 ARG A N 1
ATOM 1546 C CA . ARG A 1 185 ? 0.168 6.071 14.874 1.00 80.81 185 ARG A CA 1
ATOM 1547 C C . ARG A 1 185 ? 0.207 7.451 14.205 1.00 80.81 185 ARG A C 1
ATOM 1549 O O . ARG A 1 185 ? 0.850 7.585 13.168 1.00 80.81 185 ARG A O 1
ATOM 1556 N N . ARG A 1 186 ? -0.468 8.460 14.766 1.00 76.81 186 ARG A N 1
ATOM 1557 C CA . ARG A 1 186 ? -0.459 9.837 14.236 1.00 76.81 186 ARG A CA 1
ATOM 1558 C C . ARG A 1 186 ? 0.906 10.502 14.388 1.00 76.81 186 ARG A C 1
ATOM 1560 O O . ARG A 1 186 ? 1.365 11.097 13.425 1.00 76.81 186 ARG A O 1
ATOM 1567 N N . LEU A 1 187 ? 1.583 10.312 15.519 1.00 77.88 187 LEU A N 1
ATOM 1568 C CA . LEU A 1 187 ? 2.951 10.795 15.730 1.00 77.88 187 LEU A CA 1
ATOM 1569 C C . LEU A 1 187 ? 3.931 10.195 14.729 1.00 77.88 187 LEU A C 1
ATOM 1571 O O . LEU A 1 187 ? 4.745 10.902 14.145 1.00 77.88 187 LEU A O 1
ATOM 1575 N N . LYS A 1 188 ? 3.812 8.892 14.458 1.00 71.31 188 LYS A N 1
ATOM 1576 C CA . LYS A 1 188 ? 4.596 8.259 13.394 1.00 71.31 188 LYS A CA 1
ATOM 1577 C C . LYS A 1 188 ? 4.311 8.891 12.026 1.00 71.31 188 LYS A C 1
ATOM 1579 O O . LYS A 1 188 ? 5.211 8.969 11.198 1.00 71.31 188 LYS A O 1
ATOM 1584 N N . ALA A 1 189 ? 3.079 9.349 11.798 1.00 63.88 189 ALA A N 1
ATOM 1585 C CA . ALA A 1 189 ? 2.678 10.004 10.560 1.00 63.88 189 ALA A CA 1
ATOM 1586 C C . ALA A 1 189 ? 3.155 11.465 10.430 1.00 63.88 189 ALA A C 1
ATOM 1588 O O . ALA A 1 189 ? 3.185 11.986 9.319 1.00 63.88 189 ALA A O 1
ATOM 1589 N N . GLU A 1 190 ? 3.532 12.134 11.522 1.00 63.56 190 GLU A N 1
ATOM 1590 C CA . GLU A 1 190 ? 4.070 13.504 11.482 1.00 63.56 190 GLU A CA 1
ATOM 1591 C C . GLU A 1 190 ? 5.468 13.567 10.871 1.00 63.56 190 GLU A C 1
ATOM 1593 O O . GLU A 1 190 ? 5.773 14.515 10.154 1.00 63.56 190 GLU A O 1
ATOM 1598 N N . ASN A 1 191 ? 6.273 12.518 11.057 1.00 69.12 191 ASN A N 1
ATOM 1599 C CA . ASN A 1 191 ? 7.585 12.393 10.417 1.00 69.12 191 ASN A CA 1
ATOM 1600 C C . ASN A 1 191 ? 7.493 12.124 8.904 1.00 69.12 191 ASN A C 1
ATOM 1602 O O . ASN A 1 191 ? 8.513 12.101 8.217 1.00 69.12 191 ASN A O 1
ATOM 1606 N N . LEU A 1 192 ? 6.289 11.888 8.373 1.00 77.25 192 LEU A N 1
ATOM 1607 C CA . LEU A 1 192 ? 6.103 11.565 6.966 1.00 77.25 192 LEU A CA 1
ATOM 1608 C C . LEU A 1 192 ? 6.057 12.832 6.117 1.00 77.25 192 LEU A C 1
ATOM 1610 O O . LEU A 1 192 ? 5.362 13.806 6.418 1.00 77.25 192 LEU A O 1
ATOM 1614 N N . ILE A 1 193 ? 6.747 12.777 4.984 1.00 80.12 193 ILE A N 1
ATOM 1615 C CA . ILE A 1 193 ? 6.801 13.868 4.023 1.00 80.12 193 ILE A CA 1
ATOM 1616 C C . ILE A 1 193 ? 5.416 14.032 3.391 1.00 80.12 193 ILE A C 1
ATOM 1618 O O . ILE A 1 193 ? 4.869 13.127 2.752 1.00 80.12 193 ILE A O 1
ATOM 1622 N N . ARG A 1 194 ? 4.845 15.230 3.537 1.00 75.25 194 ARG A N 1
ATOM 1623 C CA . ARG A 1 194 ? 3.614 15.634 2.850 1.00 75.25 194 ARG A CA 1
ATOM 1624 C C . ARG A 1 194 ? 3.962 16.293 1.516 1.00 75.25 194 ARG A C 1
ATOM 1626 O O . ARG A 1 194 ? 4.900 17.078 1.430 1.00 75.25 194 ARG A O 1
ATOM 1633 N N . GLY A 1 195 ? 3.185 16.001 0.474 1.00 81.25 195 GLY A N 1
ATOM 1634 C CA . GLY A 1 195 ? 3.339 16.625 -0.846 1.00 81.25 195 GLY A CA 1
ATOM 1635 C C . GLY A 1 195 ? 3.891 15.693 -1.926 1.00 81.25 195 GLY A C 1
ATOM 1636 O O . GLY A 1 195 ? 3.729 14.473 -1.849 1.00 81.25 195 GLY A O 1
ATOM 1637 N N . LYS A 1 196 ? 4.489 16.281 -2.971 1.00 83.81 196 LYS A N 1
ATOM 1638 C CA . LYS A 1 196 ? 4.939 15.569 -4.181 1.00 83.81 196 LYS A CA 1
ATOM 1639 C C . LYS A 1 196 ? 6.007 14.526 -3.842 1.00 83.81 196 LYS A C 1
ATOM 1641 O O . LYS A 1 196 ? 6.819 14.748 -2.951 1.00 83.81 196 LYS A O 1
ATOM 1646 N N . TRP A 1 197 ? 5.972 13.395 -4.543 1.00 86.19 197 TRP A N 1
ATOM 1647 C CA . TRP A 1 197 ? 6.992 12.354 -4.422 1.00 86.19 197 TRP A CA 1
ATOM 1648 C C . TRP A 1 197 ? 8.277 12.811 -5.106 1.00 86.19 197 TRP A C 1
ATOM 1650 O O . TRP A 1 197 ? 8.221 13.285 -6.244 1.00 86.19 197 TRP A O 1
ATOM 1660 N N . LYS A 1 198 ? 9.407 12.679 -4.415 1.00 86.12 198 LYS A N 1
ATOM 1661 C CA . LYS A 1 198 ? 10.742 12.923 -4.975 1.00 86.12 198 LYS A CA 1
ATOM 1662 C C . LYS A 1 198 ? 11.248 11.667 -5.692 1.00 86.12 198 LYS A C 1
ATOM 1664 O O . LYS A 1 198 ? 10.821 10.569 -5.354 1.00 86.12 198 LYS A O 1
ATOM 1669 N N . GLN A 1 199 ? 12.166 11.818 -6.651 1.00 82.19 199 GLN A N 1
ATOM 1670 C CA . GLN A 1 199 ? 12.662 10.695 -7.466 1.00 82.19 199 GLN A CA 1
ATOM 1671 C C . GLN A 1 199 ? 13.269 9.573 -6.615 1.00 82.19 199 GLN A C 1
ATOM 1673 O O . GLN A 1 199 ? 12.907 8.414 -6.792 1.00 82.19 199 GLN A O 1
ATOM 1678 N N . PHE A 1 200 ? 14.079 9.921 -5.610 1.00 83.88 200 PHE A N 1
ATOM 1679 C CA . PHE A 1 200 ? 14.637 8.930 -4.688 1.00 83.88 200 PHE A CA 1
ATOM 1680 C C . PHE A 1 200 ? 13.550 8.133 -3.944 1.00 83.88 200 PHE A C 1
ATOM 1682 O O . PHE A 1 200 ? 13.751 6.962 -3.661 1.00 83.88 200 PHE A O 1
ATOM 1689 N N . GLU A 1 201 ? 12.379 8.723 -3.652 1.00 87.00 201 GLU A N 1
ATOM 1690 C CA . GLU A 1 201 ? 11.291 8.001 -2.976 1.00 87.00 201 GLU A CA 1
ATOM 1691 C C . GLU A 1 201 ? 10.684 6.931 -3.890 1.00 87.00 201 GLU A C 1
ATOM 1693 O O . GLU A 1 201 ? 10.307 5.865 -3.410 1.00 87.00 201 GLU A O 1
ATOM 1698 N N . TYR A 1 202 ? 10.590 7.201 -5.199 1.00 84.31 202 TYR A N 1
ATOM 1699 C CA . TYR A 1 202 ? 10.169 6.192 -6.175 1.00 84.31 202 TYR A CA 1
ATOM 1700 C C . TYR A 1 202 ? 11.184 5.065 -6.257 1.00 84.31 202 TYR A C 1
ATOM 1702 O O . TYR A 1 202 ? 10.794 3.902 -6.220 1.00 84.31 202 TYR A O 1
ATOM 1710 N N . GLN A 1 203 ? 12.464 5.429 -6.318 1.00 83.31 203 GLN A N 1
ATOM 1711 C CA . GLN A 1 203 ? 13.567 4.489 -6.391 1.00 83.31 203 GLN A CA 1
ATOM 1712 C C . GLN A 1 203 ? 13.569 3.547 -5.186 1.00 83.31 203 GLN A C 1
ATOM 1714 O O . GLN A 1 203 ? 13.433 2.336 -5.326 1.00 83.31 203 GLN A O 1
ATOM 1719 N N . SER A 1 204 ? 13.587 4.122 -3.985 1.00 88.44 204 SER A N 1
ATOM 1720 C CA . SER A 1 204 ? 13.583 3.360 -2.743 1.00 88.44 204 SER A CA 1
ATOM 1721 C C . SER A 1 204 ? 12.311 2.528 -2.569 1.00 88.44 204 SER A C 1
ATOM 1723 O O . SER A 1 204 ? 12.392 1.406 -2.081 1.00 88.44 204 SER A O 1
ATOM 1725 N N . LEU A 1 205 ? 11.132 3.028 -2.967 1.00 89.38 205 LEU A N 1
ATOM 1726 C CA . LEU A 1 205 ? 9.905 2.222 -2.943 1.00 89.38 205 LEU A CA 1
ATOM 1727 C C . LEU A 1 205 ? 10.032 1.005 -3.865 1.00 89.38 205 LEU A C 1
ATOM 1729 O O . LEU A 1 205 ? 9.665 -0.096 -3.464 1.00 89.38 205 LEU A O 1
ATOM 1733 N N . PHE A 1 206 ? 10.557 1.207 -5.071 1.00 84.81 206 PHE A N 1
ATOM 1734 C CA . PHE A 1 206 ? 10.737 0.152 -6.057 1.00 84.81 206 PHE A CA 1
ATOM 1735 C C . PHE A 1 206 ? 11.700 -0.933 -5.559 1.00 84.81 206 PHE A C 1
ATOM 1737 O O . PHE A 1 206 ? 11.352 -2.115 -5.543 1.00 84.81 206 PHE A O 1
ATOM 1744 N N . ASP A 1 207 ? 12.860 -0.524 -5.047 1.00 84.44 207 ASP A N 1
ATOM 1745 C CA . ASP A 1 207 ? 13.879 -1.439 -4.529 1.00 84.44 207 ASP A CA 1
ATOM 1746 C C . ASP A 1 207 ? 13.373 -2.231 -3.319 1.00 84.44 207 ASP A C 1
ATOM 1748 O O . ASP A 1 207 ? 13.587 -3.438 -3.225 1.00 84.44 207 ASP A O 1
ATOM 1752 N N . LEU A 1 208 ? 12.645 -1.578 -2.405 1.00 88.88 208 LEU A N 1
ATOM 1753 C CA . LEU A 1 208 ? 12.082 -2.235 -1.225 1.00 88.88 208 LEU A CA 1
ATOM 1754 C C . LEU A 1 208 ? 10.990 -3.248 -1.576 1.00 88.88 208 LEU A C 1
ATOM 1756 O O . LEU A 1 208 ? 10.913 -4.291 -0.926 1.00 88.88 208 LEU A O 1
ATOM 1760 N N . VAL A 1 209 ? 10.150 -2.954 -2.573 1.00 86.69 209 VAL A N 1
ATOM 1761 C CA . VAL A 1 209 ? 9.134 -3.898 -3.059 1.00 86.69 209 VAL A CA 1
ATOM 1762 C C . VAL A 1 209 ? 9.809 -5.103 -3.7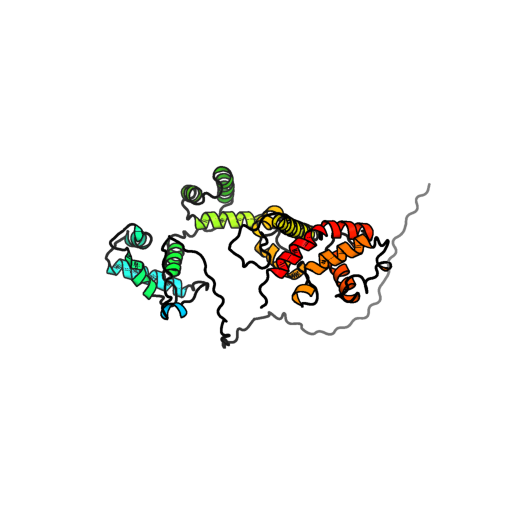10 1.00 86.69 209 VAL A C 1
ATOM 1764 O O . VAL A 1 209 ? 9.491 -6.236 -3.359 1.00 86.69 209 VAL A O 1
ATOM 1767 N N . ASN A 1 210 ? 10.794 -4.884 -4.582 1.00 81.44 210 ASN A N 1
ATOM 1768 C CA . ASN A 1 210 ? 11.529 -5.981 -5.211 1.00 81.44 210 ASN A CA 1
ATOM 1769 C C . ASN A 1 210 ? 12.298 -6.832 -4.203 1.00 81.44 210 ASN A C 1
ATOM 1771 O O . ASN A 1 210 ? 12.309 -8.055 -4.322 1.00 81.44 210 ASN A O 1
ATOM 1775 N N . LEU A 1 211 ? 12.895 -6.215 -3.183 1.00 83.56 211 LEU A N 1
ATOM 1776 C CA . LEU A 1 211 ? 13.542 -6.940 -2.095 1.00 83.56 211 LEU A CA 1
ATOM 1777 C C . LEU A 1 211 ? 12.541 -7.817 -1.329 1.00 83.56 211 LEU A C 1
ATOM 1779 O O . LEU A 1 211 ? 12.846 -8.969 -1.040 1.00 83.56 211 LEU A O 1
ATOM 1783 N N . ASP A 1 212 ? 11.351 -7.300 -1.010 1.00 84.12 212 ASP A N 1
ATOM 1784 C CA . ASP A 1 212 ? 10.298 -8.066 -0.322 1.00 84.12 212 ASP A CA 1
ATOM 1785 C C . ASP A 1 212 ? 9.831 -9.263 -1.166 1.00 84.12 212 ASP A C 1
ATOM 1787 O O . ASP A 1 212 ? 9.696 -10.371 -0.647 1.00 84.12 212 ASP A O 1
ATOM 1791 N N . LEU A 1 213 ? 9.664 -9.061 -2.476 1.00 79.88 213 LEU A N 1
ATOM 1792 C CA . LEU A 1 213 ? 9.296 -10.112 -3.426 1.00 79.88 213 LEU A CA 1
ATOM 1793 C C . LEU A 1 213 ? 10.386 -11.186 -3.548 1.00 79.88 213 LEU A C 1
ATOM 1795 O O . LEU A 1 213 ? 10.071 -12.373 -3.519 1.00 79.88 213 LEU A O 1
ATOM 1799 N N . ARG A 1 214 ? 11.666 -10.793 -3.604 1.00 77.25 214 ARG A N 1
ATOM 1800 C CA . ARG A 1 214 ? 12.808 -11.726 -3.598 1.00 77.25 214 ARG A CA 1
ATOM 1801 C C . ARG A 1 214 ? 12.865 -12.546 -2.326 1.00 77.25 214 ARG A C 1
ATOM 1803 O O . ARG A 1 214 ? 12.932 -13.766 -2.380 1.00 77.25 214 ARG A O 1
ATOM 1810 N N . MET A 1 215 ? 12.795 -11.888 -1.173 1.00 80.38 215 MET A N 1
ATOM 1811 C CA . MET A 1 215 ? 12.843 -12.577 0.116 1.00 80.38 215 MET A CA 1
ATOM 1812 C C . MET A 1 215 ? 11.718 -13.604 0.249 1.00 80.38 215 MET A C 1
ATOM 1814 O O . MET A 1 215 ? 11.936 -14.670 0.814 1.00 80.38 215 MET A O 1
ATOM 1818 N N . LYS A 1 216 ? 10.531 -13.308 -0.290 1.00 76.88 216 LYS A N 1
ATOM 1819 C CA . LYS A 1 216 ? 9.398 -14.240 -0.300 1.00 76.88 216 LYS A CA 1
ATOM 1820 C C . LYS A 1 216 ? 9.561 -15.378 -1.294 1.00 76.88 216 LYS A C 1
ATOM 1822 O O . LYS A 1 216 ? 9.098 -16.469 -0.993 1.00 76.88 216 LYS A O 1
ATOM 1827 N N . ALA A 1 217 ? 10.244 -15.153 -2.413 1.00 70.00 217 ALA A N 1
ATOM 1828 C CA . ALA A 1 217 ? 10.531 -16.214 -3.370 1.00 70.00 217 ALA A CA 1
ATOM 1829 C C . ALA A 1 217 ? 11.396 -17.334 -2.784 1.00 70.00 217 ALA A C 1
ATOM 1831 O O . ALA A 1 217 ? 11.168 -18.508 -3.064 1.00 70.00 217 ALA A O 1
ATOM 1832 N N . PHE A 1 218 ? 12.340 -16.969 -1.915 1.00 67.00 218 PHE A N 1
ATOM 1833 C CA . PHE A 1 218 ? 13.221 -17.916 -1.231 1.00 67.00 218 PHE A CA 1
ATOM 1834 C C . PHE A 1 218 ? 12.674 -18.417 0.117 1.00 67.00 218 PHE A C 1
ATOM 1836 O O . PHE A 1 218 ? 13.289 -19.273 0.748 1.00 67.00 218 PHE A O 1
ATOM 1843 N N . GLN A 1 219 ? 11.528 -17.907 0.581 1.00 69.94 219 GLN A N 1
ATOM 1844 C CA . GLN A 1 219 ? 10.859 -18.398 1.786 1.00 69.94 219 GLN A CA 1
ATOM 1845 C C . GLN A 1 219 ? 9.771 -19.407 1.409 1.00 69.94 219 GLN A C 1
ATOM 1847 O O . GLN A 1 219 ? 8.865 -19.106 0.637 1.00 69.94 219 GLN A O 1
ATOM 1852 N N . GLU A 1 220 ? 9.808 -20.599 2.004 1.00 58.06 220 GLU A N 1
ATOM 1853 C CA . GLU A 1 220 ? 8.726 -21.575 1.858 1.00 58.06 220 GLU A CA 1
ATOM 1854 C C . GLU A 1 220 ? 7.385 -20.960 2.304 1.00 58.06 220 GLU A C 1
ATOM 1856 O O . GLU A 1 220 ? 7.255 -20.439 3.420 1.00 58.06 220 GLU A O 1
ATOM 1861 N N . LYS A 1 221 ? 6.374 -21.002 1.425 1.00 60.00 221 LYS A N 1
ATOM 1862 C CA . LYS A 1 221 ? 5.038 -20.441 1.676 1.00 60.00 221 LYS A CA 1
ATOM 1863 C C . LYS A 1 221 ? 4.378 -21.154 2.862 1.00 60.00 221 LYS A C 1
ATOM 1865 O O . LYS A 1 221 ? 3.789 -22.215 2.707 1.00 60.00 221 LYS A O 1
ATOM 1870 N N . LYS A 1 222 ? 4.420 -20.543 4.050 1.00 48.78 222 LYS A N 1
ATOM 1871 C CA . LYS A 1 222 ? 3.716 -21.032 5.256 1.00 48.78 222 LYS A CA 1
ATOM 1872 C C . LYS A 1 222 ? 2.305 -20.457 5.438 1.00 48.78 222 LYS A C 1
ATOM 1874 O O . LYS A 1 222 ? 1.664 -20.723 6.452 1.00 48.78 222 LYS A O 1
ATOM 1879 N N . SER A 1 223 ? 1.810 -19.630 4.517 1.00 52.28 223 SER A N 1
ATOM 1880 C CA . SER A 1 223 ? 0.539 -18.922 4.711 1.00 52.28 223 SER A CA 1
ATOM 1881 C C . SER A 1 223 ? -0.650 -19.630 4.055 1.00 52.28 223 SER A C 1
ATOM 1883 O O . SER A 1 223 ? -0.813 -19.569 2.841 1.00 52.28 223 SER A O 1
ATOM 1885 N N . ASN A 1 224 ? -1.550 -20.166 4.887 1.00 48.50 224 ASN A N 1
ATOM 1886 C CA . ASN A 1 224 ? -2.874 -20.698 4.514 1.00 48.50 224 ASN A CA 1
ATOM 1887 C C . ASN A 1 224 ? -3.892 -19.613 4.089 1.00 48.50 224 ASN A C 1
ATOM 1889 O O . ASN A 1 224 ? -5.048 -19.919 3.811 1.00 48.50 224 ASN A O 1
ATOM 1893 N N . HIS A 1 225 ? -3.491 -18.339 4.072 1.00 47.00 225 HIS A N 1
ATOM 1894 C CA . HIS A 1 225 ? -4.322 -17.213 3.645 1.00 47.00 225 HIS A CA 1
ATOM 1895 C C . HIS A 1 225 ? -3.891 -16.756 2.250 1.00 47.00 225 HIS A C 1
ATOM 1897 O O . HIS A 1 225 ? -3.288 -15.698 2.076 1.00 47.00 225 HIS A O 1
ATOM 1903 N N . ALA A 1 226 ? -4.166 -17.588 1.251 1.00 45.75 226 ALA A N 1
ATOM 1904 C CA . ALA A 1 226 ? -4.059 -17.199 -0.145 1.00 45.75 226 ALA A CA 1
ATOM 1905 C C . ALA A 1 226 ? -5.209 -16.235 -0.451 1.00 45.75 226 ALA A C 1
ATOM 1907 O O . ALA A 1 226 ? -6.320 -16.711 -0.618 1.00 45.75 226 ALA A O 1
ATOM 1908 N N . MET A 1 227 ? -4.976 -14.914 -0.415 1.00 46.62 227 MET A N 1
ATOM 1909 C CA . MET A 1 227 ? -5.834 -13.886 -1.049 1.00 46.62 227 MET A CA 1
ATOM 1910 C C . MET A 1 227 ? -5.304 -12.447 -0.850 1.00 46.62 227 MET A C 1
ATOM 1912 O O . MET A 1 227 ? -6.031 -11.529 -0.473 1.00 46.62 227 MET A O 1
ATOM 1916 N N . ILE A 1 228 ? -4.024 -12.199 -1.134 1.00 52.75 228 ILE A N 1
ATOM 1917 C CA . ILE A 1 228 ? -3.534 -10.829 -1.355 1.00 52.75 228 ILE A CA 1
ATOM 1918 C C . ILE A 1 228 ? -2.756 -10.853 -2.659 1.00 52.75 228 ILE A C 1
ATOM 1920 O O . ILE A 1 228 ? -1.762 -11.568 -2.730 1.00 52.75 228 ILE A O 1
ATOM 1924 N N . ARG A 1 229 ? -3.221 -10.068 -3.641 1.00 53.72 229 ARG A N 1
ATOM 1925 C CA . ARG A 1 229 ? -2.751 -9.991 -5.039 1.00 53.72 229 ARG A CA 1
ATOM 1926 C C . ARG A 1 229 ? -1.251 -10.281 -5.215 1.00 53.72 229 ARG A C 1
ATOM 1928 O O . ARG A 1 229 ? -0.923 -11.142 -6.011 1.00 53.72 229 ARG A O 1
ATOM 1935 N N . ASP A 1 230 ? -0.402 -9.677 -4.372 1.00 63.59 230 ASP A N 1
ATOM 1936 C CA . ASP A 1 230 ? 1.061 -9.869 -4.390 1.00 63.59 230 ASP A CA 1
ATOM 1937 C C . ASP A 1 230 ? 1.674 -10.227 -3.013 1.00 63.59 230 ASP A C 1
ATOM 1939 O O . ASP A 1 230 ? 2.892 -10.251 -2.846 1.00 63.59 230 ASP A O 1
ATOM 1943 N N . ASN A 1 231 ? 0.849 -10.424 -1.975 1.00 72.94 231 ASN A N 1
ATOM 1944 C CA . ASN A 1 231 ? 1.268 -10.595 -0.572 1.00 72.94 231 ASN A CA 1
ATOM 1945 C C . ASN A 1 231 ? 2.301 -9.554 -0.065 1.00 72.94 231 ASN A C 1
ATOM 1947 O O . ASN A 1 231 ? 3.020 -9.833 0.885 1.00 72.94 231 ASN A O 1
ATOM 1951 N N . ILE A 1 232 ? 2.424 -8.364 -0.669 1.00 81.88 232 ILE A N 1
ATOM 1952 C CA . ILE A 1 232 ? 3.478 -7.382 -0.341 1.00 81.88 232 ILE A CA 1
ATOM 1953 C C . ILE A 1 232 ? 3.289 -6.791 1.065 1.00 81.88 232 ILE A C 1
ATOM 1955 O O . ILE A 1 232 ? 2.213 -6.304 1.429 1.00 81.88 232 ILE A O 1
ATOM 1959 N N . SER A 1 233 ? 4.370 -6.760 1.849 1.00 83.69 233 SER A N 1
ATOM 1960 C CA . SER A 1 233 ? 4.367 -6.277 3.236 1.00 83.69 233 SER A CA 1
ATOM 1961 C C . SER A 1 233 ? 4.470 -4.745 3.317 1.00 83.69 233 SER A C 1
ATOM 1963 O O . SER A 1 233 ? 5.461 -4.199 3.809 1.00 83.69 233 SER A O 1
ATOM 1965 N N . TRP A 1 234 ? 3.431 -4.018 2.883 1.00 86.81 234 TRP A N 1
ATOM 1966 C CA . TRP A 1 234 ? 3.432 -2.542 2.808 1.00 86.81 234 TRP A CA 1
ATOM 1967 C C . TRP A 1 234 ? 3.817 -1.835 4.110 1.00 86.81 234 TRP A C 1
ATOM 1969 O O . TRP A 1 234 ? 4.462 -0.786 4.087 1.00 86.81 234 TRP A O 1
ATOM 1979 N N . GLN A 1 235 ? 3.455 -2.414 5.257 1.00 85.12 235 GLN A N 1
ATOM 1980 C CA . GLN A 1 235 ? 3.791 -1.850 6.561 1.00 85.12 235 GLN A CA 1
ATOM 1981 C C . GLN A 1 235 ? 5.301 -1.884 6.831 1.00 85.12 235 GLN A C 1
ATOM 1983 O O . GLN A 1 235 ? 5.850 -0.907 7.338 1.00 85.12 235 GLN A O 1
ATOM 1988 N N . ALA A 1 236 ? 5.974 -2.977 6.461 1.00 85.94 236 ALA A N 1
ATOM 1989 C CA . ALA A 1 236 ? 7.423 -3.115 6.593 1.00 85.94 236 ALA A CA 1
ATOM 1990 C C . ALA A 1 236 ? 8.155 -2.181 5.619 1.00 85.94 236 ALA A C 1
ATOM 1992 O O . ALA A 1 236 ? 9.108 -1.505 6.007 1.00 85.94 236 ALA A O 1
ATOM 1993 N N . ILE A 1 237 ? 7.653 -2.078 4.385 1.00 87.88 237 ILE A N 1
ATOM 1994 C CA . ILE A 1 237 ? 8.193 -1.176 3.361 1.00 87.88 237 ILE A CA 1
ATOM 1995 C C . ILE A 1 237 ? 8.085 0.281 3.811 1.00 87.88 237 ILE A C 1
ATOM 1997 O O . ILE A 1 237 ? 9.067 1.008 3.754 1.00 87.88 237 ILE A O 1
ATOM 2001 N N . SER A 1 238 ? 6.930 0.708 4.326 1.00 87.81 238 SER A N 1
ATOM 2002 C CA . SER A 1 238 ? 6.743 2.066 4.854 1.00 87.81 238 SER A CA 1
ATOM 2003 C C . SER A 1 238 ? 7.685 2.382 6.018 1.00 87.81 238 SER A C 1
ATOM 2005 O O . SER A 1 238 ? 8.205 3.492 6.097 1.00 87.81 238 SER A O 1
ATOM 2007 N N . VAL A 1 239 ? 7.947 1.411 6.903 1.00 86.06 239 VAL A N 1
ATOM 2008 C CA . VAL A 1 239 ? 8.912 1.587 8.001 1.00 86.06 239 VAL A CA 1
ATOM 2009 C C . VAL A 1 239 ? 10.321 1.816 7.457 1.00 86.06 239 VAL A C 1
ATOM 2011 O O . VAL A 1 239 ? 10.978 2.748 7.909 1.00 86.06 239 VAL A O 1
ATOM 2014 N N . LYS A 1 240 ? 10.765 1.006 6.487 1.00 87.62 240 LYS A N 1
ATOM 2015 C CA . LYS A 1 240 ? 12.095 1.138 5.871 1.00 87.62 240 LYS A CA 1
ATOM 2016 C C . LYS A 1 240 ? 12.230 2.411 5.037 1.00 87.62 240 LYS A C 1
ATOM 2018 O O . LYS A 1 240 ? 13.245 3.087 5.124 1.00 87.62 240 LYS A O 1
ATOM 2023 N N . LEU A 1 241 ? 11.201 2.750 4.261 1.00 85.44 241 LEU A N 1
ATOM 2024 C CA . LEU A 1 241 ? 11.177 3.963 3.449 1.00 85.44 241 LEU A CA 1
ATOM 2025 C C . LEU A 1 241 ? 11.198 5.213 4.334 1.00 85.44 241 LEU A C 1
ATOM 2027 O O . LEU A 1 241 ? 11.788 6.213 3.949 1.00 85.44 241 LEU A O 1
ATOM 2031 N N . SER A 1 242 ? 10.579 5.159 5.520 1.00 82.12 242 SER A N 1
ATOM 2032 C CA . SER A 1 242 ? 10.509 6.217 6.544 1.00 82.12 242 SER A CA 1
ATOM 2033 C C . SER A 1 242 ? 9.856 7.542 6.116 1.00 82.12 242 SER A C 1
ATOM 2035 O O . SER A 1 242 ? 9.433 8.310 6.976 1.00 82.12 242 SER A O 1
ATOM 2037 N N . THR A 1 243 ? 9.690 7.798 4.813 1.00 83.69 243 THR A N 1
ATOM 2038 C CA . THR A 1 243 ? 9.141 9.051 4.283 1.00 83.69 243 THR A CA 1
ATOM 2039 C C . THR A 1 243 ? 7.631 9.021 4.077 1.00 83.69 243 THR A C 1
ATOM 2041 O O . THR A 1 243 ? 6.988 10.066 4.183 1.00 83.69 243 THR A O 1
ATOM 2044 N N . ARG A 1 244 ? 7.036 7.857 3.773 1.00 84.69 244 ARG A N 1
ATOM 2045 C CA . ARG A 1 244 ? 5.606 7.709 3.428 1.00 84.69 244 ARG A CA 1
ATOM 2046 C C . ARG A 1 244 ? 4.924 6.590 4.206 1.00 84.69 244 ARG A C 1
ATOM 2048 O O . ARG A 1 244 ? 5.556 5.616 4.609 1.00 84.69 244 ARG A O 1
ATOM 2055 N N . ALA A 1 245 ? 3.613 6.734 4.400 1.00 85.19 245 ALA A N 1
ATOM 2056 C CA . ALA A 1 245 ? 2.769 5.721 5.028 1.00 85.19 245 ALA A CA 1
ATOM 2057 C C . ALA A 1 245 ? 2.482 4.556 4.065 1.00 85.19 245 ALA A C 1
ATOM 2059 O O . ALA A 1 245 ? 2.539 4.709 2.844 1.00 85.19 245 ALA A O 1
ATOM 2060 N N . ALA A 1 246 ? 2.160 3.392 4.626 1.00 86.12 246 ALA A N 1
ATOM 2061 C CA . ALA A 1 246 ? 1.962 2.148 3.882 1.00 86.12 246 ALA A CA 1
ATOM 2062 C C . ALA A 1 246 ? 0.839 2.216 2.839 1.00 86.12 246 ALA A C 1
ATOM 2064 O O . ALA A 1 246 ? 0.989 1.686 1.741 1.00 86.12 246 ALA A O 1
ATOM 2065 N N . ASP A 1 247 ? -0.258 2.901 3.155 1.00 81.88 247 ASP A N 1
ATOM 2066 C CA . ASP A 1 247 ? -1.378 3.151 2.248 1.00 81.88 247 ASP A CA 1
ATOM 2067 C C . ASP A 1 247 ? -0.947 3.986 1.036 1.00 81.88 247 ASP A C 1
ATOM 2069 O O . ASP A 1 247 ? -1.260 3.642 -0.104 1.00 81.88 247 ASP A O 1
ATOM 2073 N N . HIS A 1 248 ? -0.158 5.037 1.267 1.00 86.06 248 HIS A N 1
ATOM 2074 C CA . HIS A 1 248 ? 0.407 5.849 0.197 1.00 86.06 248 HIS A CA 1
ATOM 2075 C C . HIS A 1 248 ? 1.417 5.071 -0.649 1.00 86.06 248 HIS A C 1
ATOM 2077 O O . HIS A 1 248 ? 1.387 5.218 -1.867 1.00 86.06 248 HIS A O 1
ATOM 2083 N N . CYS A 1 249 ? 2.270 4.235 -0.049 1.00 87.88 249 CYS A N 1
ATOM 2084 C CA . CYS A 1 249 ? 3.191 3.364 -0.787 1.00 87.88 249 CYS A CA 1
ATOM 2085 C C . CYS A 1 249 ? 2.437 2.379 -1.689 1.00 87.88 249 CYS A C 1
ATOM 2087 O O . CYS A 1 249 ? 2.720 2.310 -2.881 1.00 87.88 249 CYS A O 1
ATOM 2089 N N . CYS A 1 250 ? 1.436 1.686 -1.140 1.00 86.56 250 CYS A N 1
ATOM 2090 C CA . CYS A 1 250 ? 0.589 0.740 -1.867 1.00 86.56 250 CYS A CA 1
ATOM 2091 C C . CYS A 1 250 ? -0.131 1.417 -3.040 1.00 86.56 250 CYS A C 1
ATOM 2093 O O . CYS A 1 250 ? -0.006 0.999 -4.191 1.00 86.56 250 CYS A O 1
ATOM 2095 N N . MET A 1 251 ? -0.826 2.528 -2.771 1.00 85.06 251 MET A N 1
ATOM 2096 C CA . MET A 1 251 ? -1.513 3.299 -3.806 1.00 85.06 251 MET A CA 1
ATOM 2097 C C . MET A 1 251 ? -0.537 3.766 -4.885 1.00 85.06 251 MET A C 1
ATOM 2099 O O . MET A 1 251 ? -0.855 3.709 -6.070 1.00 85.06 251 MET A O 1
ATOM 2103 N N . LYS A 1 252 ? 0.654 4.227 -4.491 1.00 87.50 252 LYS A N 1
ATOM 2104 C CA . LYS A 1 252 ? 1.652 4.727 -5.432 1.00 87.50 252 LYS A CA 1
ATOM 2105 C C . LYS A 1 252 ? 2.208 3.624 -6.317 1.00 87.50 252 LYS A C 1
ATOM 2107 O O . LYS A 1 252 ? 2.314 3.849 -7.523 1.00 87.50 252 LYS A O 1
ATOM 2112 N N . TRP A 1 253 ? 2.513 2.471 -5.726 1.00 86.25 253 TRP A N 1
ATOM 2113 C CA . TRP A 1 253 ? 2.951 1.288 -6.446 1.00 86.25 253 TRP A CA 1
ATOM 2114 C C . TRP A 1 253 ? 1.934 0.944 -7.522 1.00 86.25 253 TRP A C 1
ATOM 2116 O O . TRP A 1 253 ? 2.204 1.152 -8.700 1.00 86.25 253 TRP A O 1
ATOM 2126 N N . TYR A 1 254 ? 0.710 0.589 -7.136 1.00 81.94 254 TYR A N 1
ATOM 2127 C CA . TYR A 1 254 ? -0.281 0.154 -8.110 1.00 81.94 254 TYR A CA 1
ATOM 2128 C C . TYR A 1 254 ? -0.708 1.252 -9.082 1.00 81.94 254 TYR A C 1
ATOM 2130 O O . TYR A 1 254 ? -1.087 0.938 -10.200 1.00 81.94 254 TYR A O 1
ATOM 2138 N N . ALA A 1 255 ? -0.685 2.535 -8.715 1.00 79.56 255 ALA A N 1
ATOM 2139 C CA . ALA A 1 255 ? -1.107 3.602 -9.623 1.00 79.56 255 ALA A CA 1
ATOM 2140 C C . ALA A 1 255 ? -0.046 4.004 -10.658 1.00 79.56 255 ALA A C 1
ATOM 2142 O O . ALA A 1 255 ? -0.420 4.553 -11.695 1.00 79.56 255 ALA A O 1
ATOM 2143 N N . ARG A 1 256 ? 1.251 3.844 -10.360 1.00 75.31 256 ARG A N 1
ATOM 2144 C CA . ARG A 1 256 ? 2.327 4.451 -11.166 1.00 75.31 256 ARG A CA 1
ATOM 2145 C C . ARG A 1 256 ? 3.563 3.586 -11.394 1.00 75.31 256 ARG A C 1
ATOM 2147 O O . ARG A 1 256 ? 4.217 3.837 -12.393 1.00 75.31 256 ARG A O 1
ATOM 2154 N N . LEU A 1 257 ? 3.915 2.681 -10.481 1.00 75.06 257 LEU A N 1
ATOM 2155 C CA . LEU A 1 257 ? 5.129 1.858 -10.598 1.00 75.06 257 LEU A CA 1
ATOM 2156 C C . LEU A 1 257 ? 4.824 0.434 -11.062 1.00 75.06 257 LEU A C 1
ATOM 2158 O O . LEU A 1 257 ? 5.600 -0.132 -11.820 1.00 75.06 257 LEU A O 1
ATOM 2162 N N . ALA A 1 258 ? 3.681 -0.116 -10.650 1.00 72.44 258 ALA A N 1
ATOM 2163 C CA . ALA A 1 258 ? 3.120 -1.305 -11.259 1.00 72.44 258 ALA A CA 1
ATOM 2164 C C . ALA A 1 258 ? 2.743 -0.959 -12.697 1.00 72.44 258 ALA A C 1
ATOM 2166 O O . ALA A 1 258 ? 2.062 0.043 -12.952 1.00 72.44 258 ALA A O 1
ATOM 2167 N N . THR A 1 259 ? 3.223 -1.784 -13.613 1.00 67.75 259 THR A N 1
ATOM 2168 C CA . THR A 1 259 ? 3.189 -1.563 -15.050 1.00 67.75 259 THR A CA 1
ATOM 2169 C C . THR A 1 259 ? 1.763 -1.252 -15.525 1.00 67.75 259 THR A C 1
ATOM 2171 O O . THR A 1 259 ? 0.879 -2.110 -15.437 1.00 67.75 259 THR A O 1
ATOM 2174 N N . PRO A 1 260 ? 1.488 -0.040 -16.045 1.00 69.62 260 PRO A N 1
ATOM 2175 C CA . PRO A 1 260 ? 0.180 0.294 -16.608 1.00 69.62 260 PRO A CA 1
ATOM 2176 C C . PRO A 1 260 ? -0.232 -0.692 -17.709 1.00 69.62 260 PRO A C 1
ATOM 2178 O O . PRO A 1 260 ? -1.394 -1.079 -17.787 1.00 69.62 260 PRO A O 1
ATOM 2181 N N . MET A 1 261 ? 0.746 -1.179 -18.479 1.00 74.25 261 MET A N 1
ATOM 2182 C CA . MET A 1 261 ? 0.548 -2.180 -19.530 1.00 74.25 261 MET A CA 1
ATOM 2183 C C . MET A 1 261 ? 0.092 -3.545 -18.992 1.00 74.25 261 MET A C 1
ATOM 2185 O O . MET A 1 261 ? -0.636 -4.246 -19.690 1.00 74.25 261 MET A O 1
ATOM 2189 N N . VAL A 1 262 ? 0.441 -3.898 -17.748 1.00 72.44 262 VAL A N 1
ATOM 2190 C CA . VAL A 1 262 ? -0.038 -5.129 -17.091 1.00 72.44 262 VAL A CA 1
ATOM 2191 C C . VAL A 1 262 ? -1.513 -5.004 -16.729 1.00 72.44 262 VAL A C 1
ATOM 2193 O O . VAL A 1 262 ? -2.282 -5.939 -16.920 1.00 72.44 262 VAL A O 1
ATOM 2196 N N . LYS A 1 263 ? -1.962 -3.819 -16.296 1.00 67.88 263 LYS A N 1
ATOM 2197 C CA . LYS A 1 263 ? -3.395 -3.580 -16.047 1.00 67.88 263 LYS A CA 1
ATOM 2198 C C . LYS A 1 263 ? -4.240 -3.661 -17.310 1.00 67.88 263 LYS A C 1
ATOM 2200 O O . LYS A 1 263 ? -5.395 -4.060 -17.239 1.00 67.88 263 LYS A O 1
ATOM 2205 N N . GLU A 1 264 ? -3.672 -3.245 -18.435 1.00 74.81 264 GLU A N 1
ATOM 2206 C CA . GLU A 1 264 ? -4.305 -3.322 -19.752 1.00 74.81 264 GLU A CA 1
ATOM 2207 C C . GLU A 1 264 ? -4.211 -4.732 -20.367 1.00 74.81 264 GLU A C 1
ATOM 2209 O O . GLU A 1 264 ? -4.709 -4.936 -21.470 1.00 74.81 264 GLU A O 1
ATOM 2214 N N . GLY A 1 265 ? -3.557 -5.692 -19.695 1.00 77.06 265 GLY A N 1
ATOM 2215 C CA . GLY A 1 265 ? -3.355 -7.062 -20.183 1.00 77.06 265 GLY A CA 1
ATOM 2216 C C . GLY A 1 265 ? -2.356 -7.185 -21.341 1.00 77.06 265 GLY A C 1
ATOM 2217 O O . GLY A 1 265 ? -2.183 -8.262 -21.905 1.00 77.06 265 GLY A O 1
ATOM 2218 N N . ARG A 1 266 ? -1.678 -6.091 -21.709 1.00 81.00 266 ARG A N 1
ATOM 2219 C CA . ARG A 1 266 ? -0.733 -6.037 -22.839 1.00 81.00 266 ARG A CA 1
ATOM 2220 C C . ARG A 1 266 ? 0.684 -6.477 -22.474 1.00 81.00 266 ARG A C 1
ATOM 2222 O O . ARG A 1 266 ? 1.508 -6.644 -23.365 1.00 81.00 266 ARG A O 1
ATOM 2229 N N . TRP A 1 267 ? 0.971 -6.623 -21.185 1.00 82.69 267 TRP A N 1
ATOM 2230 C CA . TRP A 1 267 ? 2.270 -7.022 -20.649 1.00 82.69 267 TRP A CA 1
ATOM 2231 C C . TRP A 1 267 ? 2.059 -7.959 -19.461 1.00 82.69 267 TRP A C 1
ATOM 2233 O O . TRP A 1 267 ? 1.078 -7.798 -18.737 1.00 82.69 267 TRP A O 1
ATOM 2243 N N . ASN A 1 268 ? 2.942 -8.934 -19.257 1.00 80.25 268 ASN A N 1
ATOM 2244 C CA . ASN A 1 268 ? 2.929 -9.791 -18.070 1.00 80.25 268 ASN A CA 1
ATOM 2245 C C . ASN A 1 268 ? 4.043 -9.342 -17.112 1.00 80.25 268 ASN A C 1
ATOM 2247 O O . ASN A 1 268 ? 5.117 -8.954 -17.558 1.00 80.25 268 ASN A O 1
ATOM 2251 N N . ASP A 1 269 ? 3.821 -9.422 -15.800 1.00 73.62 269 ASP A N 1
ATOM 2252 C CA . ASP A 1 269 ? 4.852 -9.137 -14.791 1.00 73.62 269 ASP A CA 1
ATOM 2253 C C . ASP A 1 269 ? 6.098 -10.029 -14.965 1.00 73.62 269 ASP A C 1
ATOM 2255 O O . ASP A 1 269 ? 7.207 -9.620 -14.629 1.00 73.62 269 ASP A O 1
ATOM 2259 N N . LEU A 1 270 ? 5.935 -11.236 -15.523 1.00 81.56 270 LEU A N 1
ATOM 2260 C CA . LEU A 1 270 ? 7.048 -12.126 -15.869 1.00 81.56 270 LEU A CA 1
ATOM 2261 C C . LEU A 1 270 ? 7.886 -11.609 -17.052 1.00 81.56 270 LEU A C 1
ATOM 2263 O O . LEU A 1 270 ? 9.092 -11.854 -17.102 1.00 81.56 270 LEU A O 1
ATOM 2267 N N . ASP A 1 271 ? 7.262 -10.882 -17.982 1.00 85.19 271 ASP A N 1
ATOM 2268 C CA . ASP A 1 271 ? 7.911 -10.407 -19.208 1.00 85.19 271 ASP A CA 1
ATOM 2269 C C . ASP A 1 271 ? 9.008 -9.382 -18.888 1.00 85.19 271 ASP A C 1
ATOM 2271 O O . ASP A 1 271 ? 10.008 -9.333 -19.596 1.00 85.19 271 ASP A O 1
ATOM 2275 N N . ASP A 1 272 ? 8.884 -8.628 -17.786 1.00 86.75 272 ASP A N 1
ATOM 2276 C CA . ASP A 1 272 ? 9.938 -7.712 -17.322 1.00 86.75 272 ASP A CA 1
ATOM 2277 C C . ASP A 1 272 ? 11.251 -8.448 -17.032 1.00 86.75 272 ASP A C 1
ATOM 2279 O O . ASP A 1 272 ? 12.322 -7.980 -17.409 1.00 86.75 272 ASP A O 1
ATOM 2283 N N . TYR A 1 273 ? 11.175 -9.613 -16.385 1.00 86.94 273 TYR A N 1
ATOM 2284 C CA . TYR A 1 273 ? 12.355 -10.410 -16.051 1.00 86.94 273 TYR A CA 1
ATOM 2285 C C . TYR A 1 273 ? 12.945 -11.080 -17.295 1.00 86.94 273 TYR A C 1
ATOM 2287 O O . TYR A 1 273 ? 14.156 -11.048 -17.486 1.00 86.94 273 TYR A O 1
ATOM 2295 N N . LYS A 1 274 ? 12.090 -11.636 -18.165 1.00 88.62 274 LYS A N 1
ATOM 2296 C CA . LYS A 1 274 ? 12.521 -12.283 -19.415 1.00 88.62 274 LYS A CA 1
ATOM 2297 C C . LYS A 1 274 ? 13.167 -11.292 -20.380 1.00 88.62 274 LYS A C 1
ATOM 2299 O O . LYS A 1 274 ? 14.180 -11.614 -20.987 1.00 88.62 274 LYS A O 1
ATOM 2304 N N . MET A 1 275 ? 12.614 -10.083 -20.489 1.00 91.44 275 MET A N 1
ATOM 2305 C CA . MET A 1 275 ? 13.161 -9.035 -21.349 1.00 91.44 275 MET A CA 1
ATOM 2306 C C . MET A 1 275 ? 14.567 -8.629 -20.901 1.00 91.44 275 MET A C 1
ATOM 2308 O O . MET A 1 275 ? 15.466 -8.533 -21.729 1.00 91.44 275 MET A O 1
ATOM 2312 N N . ILE A 1 276 ? 14.772 -8.412 -19.598 1.00 90.81 276 ILE A N 1
ATOM 2313 C CA . ILE A 1 276 ? 16.087 -8.026 -19.070 1.00 90.81 276 ILE A CA 1
ATOM 2314 C C . ILE A 1 276 ? 17.096 -9.173 -19.191 1.00 90.81 276 ILE A C 1
ATOM 2316 O O . ILE A 1 276 ? 18.220 -8.927 -19.612 1.00 90.81 276 ILE A O 1
ATOM 2320 N N . ASP A 1 277 ? 16.691 -10.414 -18.910 1.00 90.00 277 ASP A N 1
ATOM 2321 C CA . ASP A 1 277 ? 17.529 -11.606 -19.106 1.00 90.00 277 ASP A CA 1
ATOM 2322 C C . ASP A 1 277 ? 17.977 -11.767 -20.571 1.00 90.00 277 ASP A C 1
ATOM 2324 O O . ASP A 1 277 ? 19.155 -11.996 -20.843 1.00 90.00 277 ASP A O 1
ATOM 2328 N N . ALA A 1 278 ? 17.060 -11.584 -21.526 1.00 91.00 278 ALA A N 1
ATOM 2329 C CA . ALA A 1 278 ? 17.364 -11.671 -22.951 1.00 91.00 278 ALA A CA 1
ATOM 2330 C C . ALA A 1 278 ? 18.321 -10.558 -23.414 1.00 91.00 278 ALA A C 1
ATOM 2332 O O . ALA A 1 278 ? 19.284 -10.842 -24.125 1.00 91.00 278 ALA A O 1
ATOM 2333 N N . ILE A 1 279 ? 18.111 -9.314 -22.962 1.00 91.19 279 ILE A N 1
ATOM 2334 C CA . ILE A 1 279 ? 19.015 -8.191 -23.261 1.00 91.19 279 ILE A CA 1
ATOM 2335 C C . ILE A 1 279 ? 20.410 -8.462 -22.686 1.00 91.19 279 ILE A C 1
ATOM 2337 O O . ILE A 1 279 ? 21.396 -8.261 -23.384 1.00 91.19 279 ILE A O 1
ATOM 2341 N N . GLN A 1 280 ? 20.515 -8.959 -21.450 1.00 88.75 280 GLN A N 1
ATOM 2342 C CA . GLN A 1 280 ? 21.813 -9.283 -20.850 1.00 88.75 280 GLN A CA 1
ATOM 2343 C C . GLN A 1 280 ? 22.554 -10.393 -21.598 1.00 88.75 280 GLN A C 1
ATOM 2345 O O . GLN A 1 280 ? 23.766 -10.313 -21.762 1.00 88.75 280 GLN A O 1
ATOM 2350 N N . LYS A 1 281 ? 21.841 -11.424 -22.063 1.00 89.31 281 LYS A N 1
ATOM 2351 C CA . LYS A 1 281 ? 22.432 -12.527 -22.839 1.00 89.31 281 LYS A CA 1
ATOM 2352 C C . LYS A 1 281 ? 22.903 -12.099 -24.224 1.00 89.31 281 LYS A C 1
ATOM 2354 O O . LYS A 1 281 ? 23.857 -12.679 -24.732 1.00 89.31 281 LYS A O 1
ATOM 2359 N N . ALA A 1 282 ? 22.225 -11.126 -24.830 1.00 88.75 282 ALA A N 1
ATOM 2360 C CA . ALA A 1 282 ? 22.605 -10.576 -26.125 1.00 88.75 282 ALA A CA 1
ATOM 2361 C C . ALA A 1 282 ? 23.841 -9.655 -26.049 1.00 88.75 282 ALA A C 1
ATOM 2363 O O . ALA A 1 282 ? 24.445 -9.402 -27.085 1.00 88.75 282 ALA A O 1
ATOM 2364 N N . ASP A 1 283 ? 24.193 -9.169 -24.850 1.00 88.50 283 ASP A N 1
ATOM 2365 C CA . ASP A 1 283 ? 25.288 -8.219 -24.571 1.00 88.50 283 ASP A CA 1
ATOM 2366 C C . ASP A 1 283 ? 25.413 -7.046 -25.581 1.00 88.50 283 ASP A C 1
ATOM 2368 O O . ASP A 1 283 ? 26.464 -6.837 -26.190 1.00 88.50 283 ASP A O 1
ATOM 2372 N N . PRO A 1 284 ? 24.327 -6.283 -25.818 1.00 89.44 284 PRO A N 1
ATOM 2373 C CA . PRO A 1 284 ? 24.308 -5.180 -26.775 1.00 89.44 284 PRO A CA 1
ATOM 2374 C C . PRO A 1 284 ? 25.087 -3.963 -26.261 1.00 89.44 284 PRO A C 1
ATOM 2376 O O . PRO A 1 284 ? 24.950 -3.567 -25.101 1.00 89.44 284 PRO A O 1
ATOM 2379 N N . SER A 1 285 ? 25.835 -3.288 -27.139 1.00 85.62 285 SER A N 1
ATOM 2380 C CA . SER A 1 285 ? 26.592 -2.088 -26.759 1.00 85.62 285 SER A CA 1
ATOM 2381 C C . SER A 1 285 ? 25.726 -0.819 -26.723 1.00 85.62 285 SER A C 1
ATOM 2383 O O . SER A 1 285 ? 26.023 0.126 -25.983 1.00 85.62 285 SER A O 1
ATOM 2385 N N . CYS A 1 286 ? 24.619 -0.795 -27.474 1.00 88.00 286 CYS A N 1
ATOM 2386 C CA . CYS A 1 286 ? 23.670 0.318 -27.522 1.00 88.00 286 CYS A CA 1
ATOM 2387 C C . CYS A 1 286 ? 22.214 -0.138 -27.732 1.00 88.00 286 CYS A C 1
ATOM 2389 O O . CYS A 1 286 ? 21.924 -1.307 -27.981 1.00 88.00 286 CYS A O 1
ATOM 2391 N N . PHE A 1 287 ? 21.278 0.810 -27.631 1.00 87.50 287 PHE A N 1
ATOM 2392 C CA . PHE A 1 287 ? 19.839 0.550 -27.742 1.00 87.50 287 PHE A CA 1
ATOM 2393 C C . PHE A 1 287 ? 19.428 0.031 -29.130 1.00 87.50 287 PHE A C 1
ATOM 2395 O O . PHE A 1 287 ? 18.479 -0.747 -29.245 1.00 87.50 287 PHE A O 1
ATOM 2402 N N . GLU A 1 288 ? 20.123 0.479 -30.174 1.00 88.88 288 GLU A N 1
ATOM 2403 C CA . GLU A 1 288 ? 19.870 0.137 -31.573 1.00 88.88 288 GLU A CA 1
ATOM 2404 C C . GLU A 1 288 ? 20.345 -1.274 -31.941 1.00 88.88 288 GLU A C 1
ATOM 2406 O O . GLU A 1 288 ? 19.800 -1.871 -32.864 1.00 88.88 288 GLU A O 1
ATOM 2411 N N . GLU A 1 289 ? 21.332 -1.811 -31.221 1.00 88.81 289 GLU A N 1
ATOM 2412 C CA . GLU A 1 289 ? 21.858 -3.167 -31.434 1.00 88.81 289 GLU A CA 1
ATOM 2413 C C . GLU A 1 289 ? 20.958 -4.258 -30.849 1.00 88.81 289 GLU A C 1
ATOM 2415 O O . GLU A 1 289 ? 21.124 -5.436 -31.158 1.00 88.81 289 GLU A O 1
ATOM 2420 N N . VAL A 1 290 ? 19.987 -3.882 -30.016 1.00 89.75 290 VAL A N 1
ATOM 2421 C CA . VAL A 1 290 ? 19.015 -4.830 -29.479 1.00 89.75 290 VAL A CA 1
ATOM 2422 C C . VAL A 1 290 ? 18.023 -5.217 -30.572 1.00 89.75 290 VAL A C 1
ATOM 2424 O O . VAL A 1 290 ? 17.276 -4.375 -31.078 1.00 89.75 290 VAL A O 1
ATOM 2427 N N . ASP A 1 291 ? 17.938 -6.512 -30.876 1.00 90.38 291 ASP A N 1
ATOM 2428 C CA . ASP A 1 291 ? 16.875 -7.061 -31.720 1.00 90.38 291 ASP A CA 1
ATOM 2429 C C . ASP A 1 291 ? 15.547 -7.107 -30.949 1.00 90.38 291 ASP A C 1
ATOM 2431 O O . ASP A 1 291 ? 15.131 -8.134 -30.415 1.00 90.38 291 ASP A O 1
ATOM 2435 N N . TRP A 1 292 ? 14.887 -5.952 -30.852 1.00 90.56 292 TRP A N 1
ATOM 2436 C CA . TRP A 1 292 ? 13.634 -5.802 -30.115 1.00 90.56 292 TRP A CA 1
ATOM 2437 C C . TRP A 1 292 ? 12.508 -6.683 -30.656 1.00 90.56 292 TRP A C 1
ATOM 2439 O O . TRP A 1 292 ? 11.647 -7.086 -29.874 1.00 90.56 292 TRP A O 1
ATOM 2449 N N . ASP A 1 293 ? 12.485 -6.948 -31.963 1.00 88.69 293 ASP A N 1
ATOM 2450 C CA . ASP A 1 293 ? 11.382 -7.652 -32.620 1.00 88.69 293 ASP A CA 1
ATOM 2451 C C . ASP A 1 293 ? 11.449 -9.168 -32.384 1.00 88.69 293 ASP A C 1
ATOM 2453 O O . ASP A 1 293 ? 10.397 -9.801 -32.309 1.00 88.69 293 ASP A O 1
ATOM 2457 N N . ASN A 1 294 ? 12.647 -9.723 -32.160 1.00 88.19 294 ASN A N 1
ATOM 2458 C CA . ASN A 1 294 ? 12.845 -11.132 -31.797 1.00 88.19 294 ASN A CA 1
ATOM 2459 C C . ASN A 1 294 ? 13.246 -11.347 -30.323 1.00 88.19 294 ASN A C 1
ATOM 2461 O O . ASN A 1 294 ? 13.586 -12.463 -29.932 1.00 88.19 294 ASN A O 1
ATOM 2465 N N . LEU A 1 295 ? 13.197 -10.305 -29.482 1.00 88.75 295 LEU A N 1
ATOM 2466 C CA . LEU A 1 295 ? 13.633 -10.378 -28.081 1.00 88.75 295 LEU A CA 1
ATOM 2467 C C . LEU A 1 295 ? 12.756 -11.302 -27.219 1.00 88.75 295 LEU A C 1
ATOM 2469 O O . LEU A 1 295 ? 13.249 -11.983 -26.322 1.00 88.75 295 LEU A O 1
ATOM 2473 N N . LEU A 1 296 ? 11.445 -11.292 -27.463 1.00 88.19 296 LEU A N 1
ATOM 2474 C CA . LEU A 1 296 ? 10.456 -12.123 -26.777 1.00 88.19 296 LEU A CA 1
ATOM 2475 C C . LEU A 1 296 ? 9.505 -12.714 -27.821 1.00 88.19 296 LEU A C 1
ATOM 2477 O O . LEU A 1 296 ? 8.745 -11.973 -28.436 1.00 88.19 296 LEU A O 1
ATOM 2481 N N . GLU A 1 297 ? 9.486 -14.039 -27.975 1.00 84.44 297 GLU A N 1
ATOM 2482 C CA . GLU A 1 297 ? 8.694 -14.726 -29.016 1.00 84.44 297 GLU A CA 1
ATOM 2483 C C . GLU A 1 297 ? 7.198 -14.364 -28.996 1.00 84.44 297 GLU A C 1
ATOM 2485 O O . GLU A 1 297 ? 6.540 -14.294 -30.032 1.00 84.44 297 GLU A O 1
ATOM 2490 N N . HIS A 1 298 ? 6.640 -14.117 -27.808 1.00 85.00 298 HIS A N 1
ATOM 2491 C CA . HIS A 1 298 ? 5.219 -13.834 -27.606 1.00 85.00 298 HIS A CA 1
ATOM 2492 C C . HIS A 1 298 ? 4.876 -12.339 -27.554 1.00 85.00 298 HIS A C 1
ATOM 2494 O O . HIS A 1 298 ? 3.714 -11.998 -27.303 1.00 85.00 298 HIS A O 1
ATOM 2500 N N . ARG A 1 299 ? 5.846 -11.428 -27.743 1.00 85.75 299 ARG A N 1
ATOM 2501 C CA . ARG A 1 299 ? 5.622 -9.973 -27.663 1.00 85.75 299 ARG A CA 1
ATOM 2502 C C . ARG A 1 299 ? 6.230 -9.233 -28.856 1.00 85.75 299 ARG A C 1
ATOM 2504 O O . ARG A 1 299 ? 7.396 -9.425 -29.162 1.00 85.75 299 ARG A O 1
ATOM 2511 N N . PRO A 1 300 ? 5.487 -8.301 -29.477 1.00 88.19 300 PRO A N 1
ATOM 2512 C CA . PRO A 1 300 ? 6.036 -7.489 -30.556 1.00 88.19 300 PRO A CA 1
ATOM 2513 C C . PRO A 1 300 ? 7.068 -6.485 -30.020 1.00 88.19 300 PRO A C 1
ATOM 2515 O O . PRO A 1 300 ? 6.872 -5.885 -28.954 1.00 88.19 300 PRO A O 1
ATOM 2518 N N . GLY A 1 301 ? 8.126 -6.224 -30.789 1.00 88.06 301 GLY A N 1
ATOM 2519 C CA . GLY A 1 301 ? 9.242 -5.390 -30.341 1.00 88.06 301 GLY A CA 1
ATOM 2520 C C . GLY A 1 301 ? 8.896 -3.933 -30.048 1.00 88.06 301 GLY A C 1
ATOM 2521 O O . GLY A 1 301 ? 9.539 -3.298 -29.212 1.00 88.06 301 GLY A O 1
ATOM 2522 N N . GLU A 1 302 ? 7.841 -3.376 -30.648 1.00 88.56 302 GLU A N 1
ATOM 2523 C CA . GLU A 1 302 ? 7.330 -2.044 -30.278 1.00 88.56 302 GLU A CA 1
ATOM 2524 C C . GLU A 1 302 ? 6.873 -1.976 -28.813 1.00 88.56 302 GLU A C 1
ATOM 2526 O O . GLU A 1 302 ? 7.101 -0.981 -28.118 1.00 88.56 302 GLU A O 1
ATOM 2531 N N . ILE A 1 303 ? 6.244 -3.046 -28.323 1.00 88.69 303 ILE A N 1
ATOM 2532 C CA . ILE A 1 303 ? 5.753 -3.144 -26.947 1.00 88.69 303 ILE A CA 1
ATOM 2533 C C . ILE A 1 303 ? 6.938 -3.311 -25.990 1.00 88.69 303 ILE A C 1
ATOM 2535 O O . ILE A 1 303 ? 6.967 -2.629 -24.963 1.00 88.69 303 ILE A O 1
ATOM 2539 N N . CYS A 1 304 ? 7.942 -4.117 -26.354 1.00 89.50 304 CYS A N 1
ATOM 2540 C CA . CYS A 1 304 ? 9.193 -4.255 -25.599 1.00 89.50 304 CYS A CA 1
ATOM 2541 C C . CYS A 1 304 ? 9.931 -2.912 -25.478 1.00 89.50 304 CYS A C 1
ATOM 2543 O O . CYS A 1 304 ? 10.257 -2.481 -24.372 1.00 89.50 304 CYS A O 1
ATOM 2545 N N . ARG A 1 305 ? 10.085 -2.175 -26.588 1.00 90.06 305 ARG A N 1
ATOM 2546 C CA . ARG A 1 305 ? 10.684 -0.826 -26.601 1.00 90.06 305 ARG A CA 1
ATOM 2547 C C . ARG A 1 305 ? 9.920 0.146 -25.712 1.00 90.06 305 ARG A C 1
ATOM 2549 O O . ARG A 1 305 ? 10.508 0.860 -24.900 1.00 90.06 305 ARG A O 1
ATOM 2556 N N . LYS A 1 306 ? 8.590 0.168 -25.825 1.00 88.62 306 LYS A N 1
ATOM 2557 C CA . LYS A 1 306 ? 7.743 1.018 -24.980 1.00 88.62 306 LYS A CA 1
ATOM 2558 C C . LYS A 1 306 ? 7.931 0.688 -23.500 1.00 88.62 306 LYS A C 1
ATOM 2560 O O . LYS A 1 306 ? 8.057 1.608 -22.690 1.00 88.62 306 LYS A O 1
ATOM 2565 N N . ARG A 1 307 ? 7.982 -0.600 -23.153 1.00 87.94 307 ARG A N 1
ATOM 2566 C CA . ARG A 1 307 ? 8.194 -1.041 -21.776 1.00 87.94 307 ARG A CA 1
ATOM 2567 C C . ARG A 1 307 ? 9.575 -0.646 -21.259 1.00 87.94 307 ARG A C 1
ATOM 2569 O O . ARG A 1 307 ? 9.657 -0.108 -20.156 1.00 87.94 307 ARG A O 1
ATOM 2576 N N . TRP A 1 308 ? 10.626 -0.821 -22.058 1.00 89.38 308 TRP A N 1
ATOM 2577 C CA . TRP A 1 308 ? 11.975 -0.356 -21.731 1.00 89.38 308 TRP A CA 1
ATOM 2578 C C . TRP A 1 308 ? 11.984 1.135 -21.363 1.00 89.38 308 TRP A C 1
ATOM 2580 O O . TRP A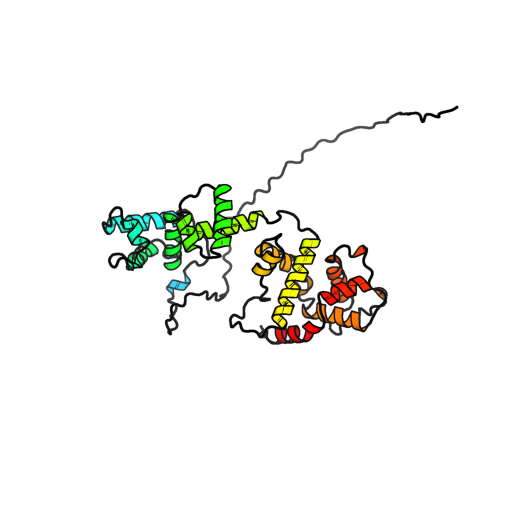 1 308 ? 12.464 1.508 -20.290 1.00 89.38 308 TRP A O 1
ATOM 2590 N N . TYR A 1 309 ? 11.351 1.990 -22.176 1.00 88.06 309 TYR A N 1
ATOM 2591 C CA . TYR A 1 309 ? 11.238 3.422 -21.877 1.00 88.06 309 TYR A CA 1
ATOM 2592 C C . TYR A 1 309 ? 10.498 3.717 -20.562 1.00 88.06 309 TYR A C 1
ATOM 2594 O O . TYR A 1 309 ? 10.863 4.647 -19.836 1.00 88.06 309 TYR A O 1
ATOM 2602 N N . GLU A 1 310 ? 9.464 2.939 -20.225 1.00 85.56 310 GLU A N 1
ATOM 2603 C CA . GLU A 1 310 ? 8.785 3.059 -18.930 1.00 85.56 310 GLU A CA 1
ATOM 2604 C C . GLU A 1 310 ? 9.709 2.684 -17.765 1.00 85.56 310 GLU A C 1
ATOM 2606 O O . GLU A 1 310 ? 9.719 3.385 -16.751 1.00 85.56 310 GLU A O 1
ATOM 2611 N N . MET A 1 311 ? 10.510 1.626 -17.914 1.00 85.81 311 MET A N 1
ATOM 2612 C CA . MET A 1 311 ? 11.455 1.174 -16.891 1.00 85.81 311 MET A CA 1
ATOM 2613 C C . MET A 1 311 ? 12.553 2.215 -16.647 1.00 85.81 311 MET A C 1
ATOM 2615 O O . MET A 1 311 ? 12.765 2.612 -15.497 1.00 85.81 311 MET A O 1
ATOM 2619 N N . ILE A 1 312 ? 13.192 2.729 -17.706 1.00 87.00 312 ILE A N 1
ATOM 2620 C CA . ILE A 1 312 ? 14.290 3.698 -17.558 1.00 87.00 312 ILE A CA 1
ATOM 2621 C C . ILE A 1 312 ? 13.821 5.048 -17.005 1.00 87.00 312 ILE A C 1
ATOM 2623 O O . ILE A 1 312 ? 14.539 5.690 -16.243 1.00 87.00 312 ILE A O 1
ATOM 2627 N N . LYS A 1 313 ? 12.587 5.476 -17.307 1.00 83.06 313 LYS A N 1
ATOM 2628 C CA . LYS A 1 313 ? 12.025 6.748 -16.813 1.00 83.06 313 LYS A CA 1
ATOM 2629 C C . LYS A 1 313 ? 11.935 6.806 -15.285 1.00 83.06 313 LYS A C 1
ATOM 2631 O O . LYS A 1 313 ? 11.882 7.891 -14.696 1.00 83.06 313 LYS A O 1
ATOM 2636 N N . HIS A 1 314 ? 11.876 5.646 -14.641 1.00 77.06 314 HIS A N 1
ATOM 2637 C CA . HIS A 1 314 ? 11.839 5.521 -13.191 1.00 77.06 314 HIS A CA 1
ATOM 2638 C C . HIS A 1 314 ? 13.226 5.378 -12.552 1.00 77.06 314 HIS A C 1
ATOM 2640 O O . HIS A 1 314 ? 13.310 5.392 -11.324 1.00 77.06 314 HIS A O 1
ATOM 2646 N N . LEU A 1 315 ? 14.301 5.306 -13.344 1.00 81.31 315 LEU A N 1
ATOM 2647 C CA . LEU A 1 315 ? 15.673 5.391 -12.847 1.00 81.31 315 LEU A CA 1
ATOM 2648 C C . LEU A 1 315 ? 16.006 6.848 -12.496 1.00 81.31 315 LEU A C 1
ATOM 2650 O O . LEU A 1 315 ? 15.514 7.795 -13.121 1.00 81.31 315 LEU A O 1
ATOM 2654 N N . ASP A 1 316 ? 16.810 7.054 -11.455 1.00 74.81 316 ASP A N 1
ATOM 2655 C CA . ASP A 1 316 ? 17.312 8.391 -11.144 1.00 74.81 316 ASP A CA 1
ATOM 2656 C C . ASP A 1 316 ? 18.389 8.786 -12.159 1.00 74.81 316 ASP A C 1
ATOM 2658 O O . ASP A 1 316 ? 19.273 7.994 -12.463 1.00 74.81 316 ASP A O 1
ATOM 2662 N N . ARG A 1 317 ? 18.309 10.012 -12.689 1.00 77.94 317 ARG A N 1
ATOM 2663 C CA . ARG A 1 317 ? 19.272 10.557 -13.668 1.00 77.94 317 ARG A CA 1
ATOM 2664 C C . ARG A 1 317 ? 19.517 9.665 -14.897 1.00 77.94 317 ARG A C 1
ATOM 2666 O O . ARG A 1 317 ? 20.619 9.666 -15.436 1.00 77.94 317 ARG A O 1
ATOM 2673 N N . PHE A 1 318 ? 18.489 8.968 -15.385 1.00 77.06 318 PHE A N 1
ATOM 2674 C CA . PHE A 1 318 ? 18.611 8.036 -16.519 1.00 77.06 318 PHE A CA 1
ATOM 2675 C C . PHE A 1 318 ? 19.224 8.663 -17.784 1.00 77.06 318 PHE A C 1
ATOM 2677 O O . PHE A 1 318 ? 19.937 7.994 -18.517 1.00 77.06 318 PHE A O 1
ATOM 2684 N N . TRP A 1 319 ? 19.003 9.962 -18.019 1.00 75.75 319 TRP A N 1
ATOM 2685 C CA . TRP A 1 319 ? 19.573 10.702 -19.154 1.00 75.75 319 TRP A CA 1
ATOM 2686 C C . TRP A 1 319 ? 21.102 10.847 -19.110 1.00 75.75 319 TRP A C 1
ATOM 2688 O O . TRP A 1 319 ? 21.696 11.246 -20.104 1.00 75.75 319 TRP A O 1
ATOM 2698 N N . ALA A 1 320 ? 21.727 10.602 -17.957 1.00 82.81 320 ALA A N 1
ATOM 2699 C CA . ALA A 1 320 ? 23.173 10.681 -17.767 1.00 82.81 320 ALA A CA 1
ATOM 2700 C C . ALA A 1 320 ? 23.832 9.297 -17.638 1.00 82.81 320 ALA A C 1
ATOM 2702 O O . ALA A 1 320 ? 25.050 9.226 -17.502 1.00 82.81 320 ALA A O 1
ATOM 2703 N N . MET A 1 321 ? 23.042 8.220 -17.639 1.00 85.00 321 MET A N 1
ATOM 2704 C CA . MET A 1 321 ? 23.533 6.847 -17.540 1.00 85.00 321 MET A CA 1
ATOM 2705 C C . MET A 1 321 ? 23.823 6.290 -18.930 1.00 85.00 321 MET A C 1
ATOM 2707 O O . MET A 1 321 ? 23.028 6.507 -19.850 1.00 85.00 321 MET A O 1
ATOM 2711 N N . SER A 1 322 ? 24.915 5.535 -19.071 1.00 90.19 322 SER A N 1
ATOM 2712 C CA . SER A 1 322 ? 25.157 4.770 -20.295 1.00 90.19 322 SER A CA 1
ATOM 2713 C C . SER A 1 322 ? 24.119 3.653 -20.444 1.00 90.19 322 SER A C 1
ATOM 2715 O O . SER A 1 322 ? 23.435 3.285 -19.487 1.00 90.19 322 SER A O 1
ATOM 2717 N N . PHE A 1 323 ? 23.978 3.113 -21.653 1.00 88.56 323 PHE A N 1
ATOM 2718 C CA . PHE A 1 323 ? 23.063 2.001 -21.899 1.00 88.56 323 PHE A CA 1
ATOM 2719 C C . PHE A 1 323 ? 23.421 0.765 -21.054 1.00 88.56 323 PHE A C 1
ATOM 2721 O O . PHE A 1 323 ? 22.537 0.163 -20.448 1.00 88.56 323 PHE A O 1
ATOM 2728 N N . VAL A 1 324 ? 24.717 0.475 -20.904 1.00 88.56 324 VAL A N 1
ATOM 2729 C CA . VAL A 1 324 ? 25.226 -0.606 -20.046 1.00 88.56 324 VAL A CA 1
ATOM 2730 C C . VAL A 1 324 ? 24.860 -0.366 -18.578 1.00 88.56 324 VAL A C 1
ATOM 2732 O O . VAL A 1 324 ? 24.274 -1.239 -17.946 1.00 88.56 324 VAL A O 1
ATOM 2735 N N . ASP A 1 325 ? 25.064 0.852 -18.058 1.00 89.12 325 ASP A N 1
ATOM 2736 C CA . ASP A 1 325 ? 24.677 1.180 -16.675 1.00 89.12 325 ASP A CA 1
ATOM 2737 C C . ASP A 1 325 ? 23.161 1.027 -16.452 1.00 89.12 325 ASP A C 1
ATOM 2739 O O . ASP A 1 325 ? 22.706 0.656 -15.367 1.00 89.12 325 ASP A O 1
ATOM 2743 N N . GLN A 1 326 ? 22.348 1.352 -17.467 1.00 89.88 326 GLN A N 1
ATOM 2744 C CA . GLN A 1 326 ? 20.898 1.169 -17.401 1.00 89.88 326 GLN A CA 1
ATOM 2745 C C . GLN A 1 326 ? 20.544 -0.319 -17.309 1.00 89.88 326 GLN A C 1
ATOM 2747 O O . GLN A 1 326 ? 19.713 -0.679 -16.471 1.00 89.88 326 GLN A O 1
ATOM 2752 N N . ILE A 1 327 ? 21.183 -1.173 -18.116 1.00 89.19 327 ILE A N 1
ATOM 2753 C CA . ILE A 1 327 ? 21.011 -2.632 -18.058 1.00 89.19 327 ILE A CA 1
ATOM 2754 C C . ILE A 1 327 ? 21.428 -3.161 -16.686 1.00 89.19 327 ILE A C 1
ATOM 2756 O O . ILE A 1 327 ? 20.656 -3.895 -16.075 1.00 89.19 327 ILE A O 1
ATOM 2760 N N . ASP A 1 328 ? 22.577 -2.744 -16.156 1.00 88.31 328 ASP A N 1
ATOM 2761 C CA . ASP A 1 328 ? 23.078 -3.188 -14.851 1.00 88.31 328 ASP A CA 1
ATOM 2762 C C . ASP A 1 328 ? 22.125 -2.834 -13.707 1.00 88.31 328 ASP A C 1
ATOM 2764 O O . ASP A 1 328 ? 21.824 -3.650 -12.831 1.00 88.31 328 ASP A O 1
ATOM 2768 N N . VAL A 1 329 ? 21.583 -1.617 -13.710 1.00 87.25 329 VAL A N 1
ATOM 2769 C CA . VAL A 1 329 ? 20.615 -1.211 -12.686 1.00 87.25 329 VAL A CA 1
ATOM 2770 C C . VAL A 1 329 ? 19.282 -1.946 -12.853 1.00 87.25 329 VAL A C 1
ATOM 2772 O O . VAL A 1 329 ? 18.623 -2.259 -11.854 1.00 87.25 329 VAL A O 1
ATOM 2775 N N . LEU A 1 330 ? 18.852 -2.221 -14.086 1.00 87.62 330 LEU A N 1
ATOM 2776 C CA . LEU A 1 330 ? 17.619 -2.961 -14.340 1.00 87.62 330 LEU A CA 1
ATOM 2777 C C . LEU A 1 330 ? 17.766 -4.453 -14.032 1.00 87.62 330 LEU A C 1
ATOM 2779 O O . LEU A 1 330 ? 16.843 -5.015 -13.451 1.00 87.62 330 LEU A O 1
ATOM 2783 N N . SER A 1 331 ? 18.907 -5.079 -14.294 1.00 86.25 331 SER A N 1
ATOM 2784 C CA . SER A 1 331 ? 19.168 -6.480 -13.943 1.00 86.25 331 SER A CA 1
ATOM 2785 C C . SER A 1 331 ? 19.246 -6.684 -12.435 1.00 86.25 331 SER A C 1
ATOM 2787 O O . SER A 1 331 ? 18.628 -7.599 -11.884 1.00 86.25 331 SER A O 1
ATOM 2789 N N . GLN A 1 332 ? 19.859 -5.738 -11.719 1.00 84.12 332 GLN A N 1
ATOM 2790 C CA . GLN A 1 332 ? 19.830 -5.719 -10.261 1.00 84.12 332 GLN A CA 1
ATOM 2791 C C . GLN A 1 332 ? 18.416 -5.602 -9.696 1.00 84.12 332 GLN A C 1
ATOM 2793 O O . GLN A 1 332 ? 18.198 -6.039 -8.566 1.00 84.12 332 GLN A O 1
ATOM 2798 N N . ARG A 1 333 ? 17.443 -5.062 -10.441 1.00 81.69 333 ARG A N 1
ATOM 2799 C CA . ARG A 1 333 ? 16.030 -4.946 -10.033 1.00 81.69 333 ARG A CA 1
ATOM 2800 C C . ARG A 1 333 ? 15.174 -6.129 -10.469 1.00 81.69 333 ARG A C 1
ATOM 2802 O O . ARG A 1 333 ? 14.442 -6.686 -9.646 1.00 81.69 333 ARG A O 1
ATOM 2809 N N . TYR A 1 334 ? 15.311 -6.541 -11.717 1.00 81.56 334 TYR A N 1
ATOM 2810 C CA . TYR A 1 334 ? 14.573 -7.619 -12.360 1.00 81.56 334 TYR A CA 1
ATOM 2811 C C . TYR A 1 334 ? 15.492 -8.826 -12.543 1.00 81.56 334 TYR A C 1
ATOM 2813 O O . TYR A 1 334 ? 15.755 -9.251 -13.659 1.00 81.56 334 TYR A O 1
ATOM 2821 N N . CYS A 1 335 ? 15.999 -9.355 -11.424 1.00 79.50 335 CYS A N 1
ATOM 2822 C CA . CYS A 1 335 ? 16.958 -10.456 -11.441 1.00 79.50 335 CYS A CA 1
ATOM 2823 C C . CYS A 1 335 ? 16.380 -11.672 -12.191 1.00 79.50 335 CYS A C 1
ATOM 2825 O O . CYS A 1 335 ? 15.324 -12.162 -11.767 1.00 79.50 335 CYS A O 1
ATOM 2827 N N . PRO A 1 336 ? 17.059 -12.176 -13.238 1.00 77.19 336 PRO A N 1
ATOM 2828 C CA . PRO A 1 336 ? 16.623 -13.350 -13.994 1.00 77.19 336 PRO A CA 1
ATOM 2829 C C . PRO A 1 336 ? 16.365 -14.595 -13.131 1.00 77.19 336 PRO A C 1
ATOM 2831 O O . PRO A 1 336 ? 15.438 -15.352 -13.410 1.00 77.19 336 PRO A O 1
ATOM 2834 N N . ASP A 1 337 ? 17.076 -14.755 -12.009 1.00 79.81 337 ASP A N 1
ATOM 2835 C CA . ASP A 1 337 ? 16.890 -15.868 -11.058 1.00 79.81 337 ASP A CA 1
ATOM 2836 C C . ASP A 1 337 ? 15.461 -15.964 -10.486 1.00 79.81 337 ASP A C 1
ATOM 2838 O O . ASP A 1 337 ? 15.056 -16.994 -9.947 1.00 79.81 337 ASP A O 1
ATOM 2842 N N . MET A 1 338 ? 14.673 -14.890 -10.590 1.00 77.12 338 MET A N 1
ATOM 2843 C CA . MET A 1 338 ? 13.282 -14.848 -10.134 1.00 77.12 338 MET A CA 1
ATOM 2844 C C . MET A 1 338 ? 12.285 -15.454 -11.133 1.00 77.12 338 MET A C 1
ATOM 2846 O O . MET A 1 338 ? 11.136 -15.691 -10.747 1.00 77.12 338 MET A O 1
ATOM 2850 N N . ILE A 1 339 ? 12.686 -15.705 -12.388 1.00 79.88 339 ILE A N 1
ATOM 2851 C CA . ILE A 1 339 ? 11.810 -16.217 -13.459 1.00 79.88 339 ILE A CA 1
ATOM 2852 C C . ILE A 1 339 ? 11.124 -17.534 -13.049 1.00 79.88 339 ILE A C 1
ATOM 2854 O O . ILE A 1 339 ? 9.888 -17.562 -13.056 1.00 79.88 339 ILE A O 1
ATOM 2858 N N . PRO A 1 340 ? 11.840 -18.586 -12.589 1.00 76.31 340 PRO A N 1
ATOM 2859 C CA . PRO A 1 340 ? 11.210 -19.872 -12.270 1.00 76.31 340 PRO A CA 1
ATOM 2860 C C . PRO A 1 340 ? 10.197 -19.775 -11.120 1.00 76.31 340 PRO A C 1
ATOM 2862 O O . PRO A 1 340 ? 9.167 -20.449 -11.111 1.00 76.31 340 PRO A O 1
ATOM 2865 N N . TYR A 1 341 ? 10.467 -18.908 -10.138 1.00 72.00 341 TYR A N 1
ATOM 2866 C CA . TYR A 1 341 ? 9.557 -18.678 -9.017 1.00 72.00 341 TYR A CA 1
ATOM 2867 C C . TYR A 1 341 ? 8.263 -17.992 -9.476 1.00 72.00 341 TYR A C 1
ATOM 2869 O O . TYR A 1 341 ? 7.167 -18.386 -9.077 1.00 72.00 341 TYR A O 1
ATOM 2877 N N . ARG A 1 342 ? 8.379 -16.981 -10.341 1.00 70.88 342 ARG A N 1
ATOM 2878 C CA . ARG A 1 342 ? 7.225 -16.247 -10.873 1.00 70.88 342 ARG A CA 1
ATOM 2879 C C . ARG A 1 342 ? 6.368 -17.102 -11.802 1.00 70.88 342 ARG A C 1
ATOM 2881 O O . ARG A 1 342 ? 5.148 -16.996 -11.741 1.00 70.88 342 ARG A O 1
ATOM 2888 N N . GLU A 1 343 ? 6.977 -17.980 -12.595 1.00 75.94 343 GLU A N 1
ATOM 2889 C CA . GLU A 1 343 ? 6.250 -18.963 -13.411 1.00 75.94 343 GLU A CA 1
ATOM 2890 C C . GLU A 1 343 ? 5.428 -19.924 -12.545 1.00 75.94 343 GLU A C 1
ATOM 2892 O O . GLU A 1 343 ? 4.256 -20.164 -12.831 1.00 75.94 343 GLU A O 1
ATOM 2897 N N . LYS A 1 344 ? 6.001 -20.403 -11.434 1.00 70.56 344 LYS A N 1
ATOM 2898 C CA . LYS A 1 344 ? 5.284 -21.230 -10.455 1.00 70.56 344 LYS A CA 1
ATOM 2899 C C . LYS A 1 344 ? 4.153 -20.469 -9.757 1.00 70.56 344 LYS A C 1
ATOM 2901 O O . LYS A 1 344 ? 3.123 -21.055 -9.444 1.00 70.56 344 LYS A O 1
ATOM 2906 N N . ASP A 1 345 ? 4.321 -19.182 -9.474 1.00 65.19 345 ASP A N 1
ATOM 2907 C CA . ASP A 1 345 ? 3.249 -18.364 -8.894 1.00 65.19 345 ASP A CA 1
ATOM 2908 C C . ASP A 1 345 ? 2.081 -18.170 -9.869 1.00 65.19 345 ASP A C 1
ATOM 2910 O O . ASP A 1 345 ? 0.930 -18.276 -9.449 1.00 65.19 345 ASP A O 1
ATOM 2914 N N . LEU A 1 346 ? 2.369 -17.948 -11.155 1.00 62.59 346 LEU A N 1
ATOM 2915 C CA . LEU A 1 346 ? 1.353 -17.818 -12.201 1.00 62.59 346 LEU A CA 1
ATOM 2916 C C . LEU A 1 346 ? 0.599 -19.131 -12.446 1.00 62.59 346 LEU A C 1
ATOM 2918 O O . LEU A 1 346 ? -0.615 -19.099 -12.601 1.00 62.59 346 LEU A O 1
ATOM 2922 N N . SER A 1 347 ? 1.281 -20.281 -12.422 1.00 60.03 347 SER A N 1
ATOM 2923 C CA . SER A 1 347 ? 0.637 -21.592 -12.612 1.00 60.03 347 SER A CA 1
ATOM 2924 C C . SER A 1 347 ? -0.210 -22.058 -11.423 1.00 60.03 347 SER A C 1
ATOM 2926 O O . SER A 1 347 ? -1.024 -22.963 -11.567 1.00 60.03 347 SER A O 1
ATOM 2928 N N . ASN A 1 348 ? -0.045 -21.440 -10.249 1.00 57.53 348 ASN A N 1
ATOM 2929 C CA . ASN A 1 348 ? -0.883 -21.6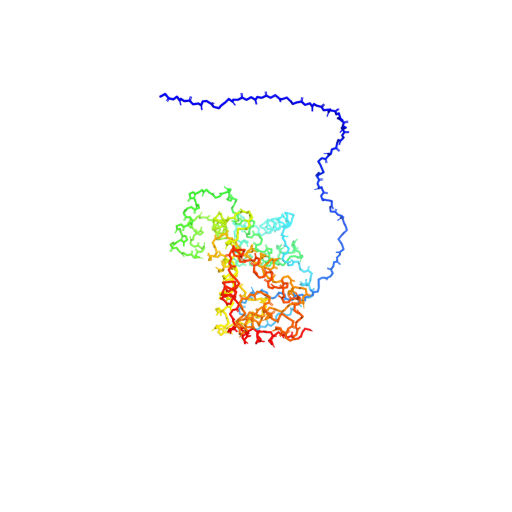85 -9.072 1.00 57.53 348 ASN A CA 1
ATOM 2930 C C . ASN A 1 348 ? -2.109 -20.755 -8.993 1.00 57.53 348 ASN A C 1
ATOM 2932 O O . ASN A 1 348 ? -2.863 -20.837 -8.019 1.00 57.53 348 ASN A O 1
ATOM 2936 N N . LEU A 1 349 ? -2.309 -19.852 -9.961 1.00 53.62 349 LEU A N 1
ATOM 2937 C CA . LEU A 1 349 ? -3.556 -19.101 -10.076 1.00 53.62 349 LEU A CA 1
ATOM 2938 C C . LEU A 1 349 ? -4.620 -20.043 -10.661 1.00 53.62 349 LEU A C 1
ATOM 2940 O O . LEU A 1 349 ? -4.394 -20.584 -11.739 1.00 53.62 349 LEU A O 1
ATOM 2944 N N . PRO A 1 350 ? -5.755 -20.281 -9.978 1.00 40.69 350 PRO A N 1
ATOM 2945 C CA . PRO A 1 350 ? -6.832 -21.061 -10.569 1.00 40.69 350 PRO A CA 1
ATOM 2946 C C . PRO A 1 350 ? -7.354 -20.336 -11.814 1.00 40.69 350 PRO A C 1
ATOM 2948 O O . PRO A 1 350 ? -7.634 -19.133 -11.748 1.00 40.69 350 PRO A O 1
ATOM 2951 N N . ASP A 1 351 ? -7.469 -21.074 -12.922 1.00 38.69 351 ASP A N 1
ATOM 2952 C CA . ASP A 1 351 ? -8.139 -20.613 -14.138 1.00 38.69 351 ASP A CA 1
ATOM 2953 C C . ASP A 1 351 ? -9.512 -20.049 -13.746 1.00 38.69 351 ASP A C 1
ATOM 2955 O O . ASP A 1 351 ? -10.313 -20.724 -13.093 1.00 38.69 351 ASP A O 1
ATOM 2959 N N . SER A 1 352 ? -9.713 -18.762 -14.037 1.00 31.97 352 SER A N 1
ATOM 2960 C CA . SER A 1 352 ? -10.929 -18.016 -13.691 1.00 31.97 352 SER A CA 1
ATOM 2961 C C . SER A 1 352 ? -12.046 -18.257 -14.690 1.00 31.97 352 SER A C 1
ATOM 2963 O O . SER A 1 352 ? -11.736 -18.283 -15.902 1.00 31.97 352 SER A O 1
#

Sequence (352 aa):
MKTFNTRKRSRSKESKNCEFMKDKKKCRRKVSFSKEVEEFPLTQSSHKDFSSVKSAHPRQHTPEEEKLIWGKRYTPEEDELIRKAIMDYIEANQLGDQGLHMVLHCQKYKKVRNCWNFIASALPWRPRSTTYLRAHSIFEKRAVSKWEPEQCELLKRCYAQHGPDWKKIAQIFGLSRHQVKDAHRRLKAENLIRGKWKQFEYQSLFDLVNLDLRMKAFQEKKSNHAMIRDNISWQAISVKLSTRAADHCCMKWYARLATPMVKEGRWNDLDDYKMIDAIQKADPSCFEEVDWDNLLEHRPGEICRKRWYEMIKHLDRFWAMSFVDQIDVLSQRYCPDMIPYREKDLSNLPDS

Organism: NCBI:txid2320716

Secondary structure (DSSP, 8-state):
-------------------------------PPPS------------------S--SPPPPPTTGGG---SPPPPHHHHHHHHHHHHHHHHHTT-GGGHHHHHHTGGG-GGGTTHHHHHHHT-TTS-HHHHHHHHHHHHS-----S--HHHHHHHHHHHHHHTT-HHHHHHHHTS-HHHHHHHHHHHHHHTSPPSSPPHHHHHHHHHHHHHHHHHHHTS----S---STT---HHHHHHHH-SS-HHHHHHHIIIIIS-HHHHTTSS-HHHHHHHHHHHHHH--SSGGGS-TTTSSTTS-HHHHHHHHHHHHHTSTTGGGS-HHHHHHHHHHHS-GGGHHHHHHHHHTSPP-